Protein AF-A0A7X8GIZ2-F1 (afdb_monomer)

Solvent-accessible surface area (backbone atoms only — not comparable to full-atom values): 15586 Å² total; per-residue (Å²): 117,72,28,40,55,44,22,53,49,53,47,48,48,37,51,54,51,46,51,74,35,51,44,92,64,70,62,44,87,90,62,35,70,63,59,91,45,75,64,26,44,51,43,46,49,50,44,45,53,68,38,68,73,30,48,62,61,56,49,52,50,54,50,52,53,53,48,53,57,42,60,74,75,42,62,62,54,39,56,40,33,35,13,51,46,31,26,54,51,18,45,54,41,27,74,75,68,40,89,76,49,63,46,22,55,51,9,49,52,43,38,51,54,62,68,50,68,85,56,52,71,66,57,53,50,50,53,47,46,67,56,47,49,56,53,51,48,52,52,51,49,51,46,55,57,48,31,63,68,42,32,41,74,70,69,79,44,64,103,80,72,59,73,64,68,37,54,49,43,51,47,38,52,69,41,39,68,57,45,43,51,48,52,53,50,48,54,47,51,52,69,68,32,67,67,49,65,71,33,71,65,44,51,45,28,28,37,27,22,71,27,47,63,43,37,52,50,48,41,47,65,56,44,47,59,40,22,33,80,91,53,66,27,49,15,49,74,48,50,57,48,56,39,48,50,50,21,53,49,45,44,50,53,38,41,51,50,30,48,50,30,45,72,68,76,56,60,41,71,52,56,51,51,44,49,51,51,6,50,51,52,34,53,54,50,52,52,53,54,51,55,54,54,63,73,76,107

Structure (mmCIF, N/CA/C/O backbone):
data_AF-A0A7X8GIZ2-F1
#
_entry.id   AF-A0A7X8GIZ2-F1
#
loop_
_atom_site.group_PDB
_atom_site.id
_atom_site.type_symbol
_atom_site.label_atom_id
_atom_site.label_alt_id
_atom_site.label_comp_id
_atom_site.label_asym_id
_atom_site.label_entity_id
_atom_site.label_seq_id
_atom_site.pdbx_PDB_ins_code
_atom_site.Cartn_x
_atom_site.Cartn_y
_atom_site.Cartn_z
_atom_site.occupancy
_atom_site.B_iso_or_equiv
_atom_site.auth_seq_id
_atom_site.auth_comp_id
_atom_site.auth_asym_id
_atom_site.auth_atom_id
_atom_site.pdbx_PDB_model_num
ATOM 1 N N . MET A 1 1 ? -11.426 12.535 0.922 1.00 50.38 1 MET A N 1
ATOM 2 C CA . MET A 1 1 ? -9.986 12.614 1.251 1.00 50.38 1 MET A CA 1
ATOM 3 C C . MET A 1 1 ? -9.308 11.246 1.246 1.00 50.38 1 MET A C 1
ATOM 5 O O . MET A 1 1 ? -8.487 11.054 0.363 1.00 50.38 1 MET A O 1
ATOM 9 N N . PRO A 1 2 ? -9.654 10.263 2.104 1.00 68.06 2 PRO A N 1
ATOM 10 C CA . PRO A 1 2 ? -8.891 9.011 2.160 1.00 68.06 2 PRO A CA 1
ATOM 11 C C . PRO A 1 2 ? -9.066 8.116 0.923 1.00 68.06 2 PRO A C 1
ATOM 13 O O . PRO A 1 2 ? -8.168 7.348 0.605 1.00 68.06 2 PRO A O 1
ATOM 16 N N . ASP A 1 3 ? -10.189 8.213 0.208 1.00 80.62 3 ASP A N 1
ATOM 17 C CA . ASP A 1 3 ? -10.458 7.299 -0.907 1.00 80.62 3 ASP A CA 1
ATOM 18 C C . ASP A 1 3 ? -9.597 7.614 -2.144 1.00 80.62 3 ASP A C 1
ATOM 20 O O . ASP A 1 3 ? -9.044 6.704 -2.738 1.00 80.62 3 ASP A O 1
ATOM 24 N N . ILE A 1 4 ? -9.361 8.884 -2.494 1.00 80.25 4 ILE A N 1
ATOM 25 C CA . ILE A 1 4 ? -8.466 9.224 -3.624 1.00 80.25 4 ILE A CA 1
ATOM 26 C C . ILE A 1 4 ? -7.034 8.758 -3.345 1.00 80.25 4 ILE A C 1
ATOM 28 O O . ILE A 1 4 ? -6.395 8.189 -4.227 1.00 80.25 4 ILE A O 1
ATOM 32 N N . ALA A 1 5 ? -6.557 8.955 -2.111 1.00 76.19 5 ALA A N 1
ATOM 33 C CA . ALA A 1 5 ? -5.246 8.476 -1.691 1.00 76.19 5 ALA A CA 1
ATOM 34 C C . ALA A 1 5 ? -5.151 6.950 -1.820 1.00 76.19 5 ALA A C 1
ATOM 36 O O . ALA A 1 5 ? -4.209 6.462 -2.427 1.00 76.19 5 ALA A O 1
ATOM 37 N N . ARG A 1 6 ? -6.160 6.198 -1.352 1.00 79.12 6 ARG A N 1
ATOM 38 C CA . ARG A 1 6 ? -6.218 4.736 -1.545 1.00 79.12 6 ARG A CA 1
ATOM 39 C C . ARG A 1 6 ? -6.271 4.326 -3.019 1.00 79.12 6 ARG A C 1
ATOM 41 O O . ARG A 1 6 ? -5.684 3.311 -3.367 1.00 79.12 6 ARG A O 1
ATOM 48 N N . GLY A 1 7 ? -6.955 5.096 -3.868 1.00 85.81 7 GLY A N 1
ATOM 49 C CA . GLY A 1 7 ? -6.988 4.866 -5.313 1.00 85.81 7 GLY A CA 1
ATOM 50 C C . GLY A 1 7 ? -5.594 4.940 -5.935 1.00 85.81 7 GLY A C 1
ATOM 51 O O . GLY A 1 7 ? -5.164 3.995 -6.585 1.00 85.81 7 GLY A O 1
ATOM 52 N N . TRP A 1 8 ? -4.847 6.010 -5.647 1.00 83.19 8 TRP A N 1
ATOM 53 C CA . TRP A 1 8 ? -3.442 6.137 -6.058 1.00 83.19 8 TRP A CA 1
ATOM 54 C C . TRP A 1 8 ? -2.565 5.022 -5.512 1.00 83.19 8 TRP A C 1
ATOM 56 O O . TRP A 1 8 ? -1.751 4.450 -6.231 1.00 83.19 8 TRP A O 1
ATOM 66 N N . ALA A 1 9 ? -2.766 4.700 -4.242 1.00 80.25 9 ALA A N 1
ATOM 67 C CA . ALA A 1 9 ? -2.006 3.675 -3.569 1.00 80.25 9 ALA A CA 1
ATOM 68 C C . ALA A 1 9 ? -2.169 2.317 -4.296 1.00 80.25 9 ALA A C 1
ATOM 70 O O . ALA A 1 9 ? -1.181 1.630 -4.537 1.00 80.25 9 ALA A O 1
ATOM 71 N N . LEU A 1 10 ? -3.380 1.959 -4.739 1.00 85.12 10 LEU A N 1
ATOM 72 C CA . LEU A 1 10 ? -3.629 0.730 -5.511 1.00 85.12 10 LEU A CA 1
ATOM 73 C C . LEU A 1 10 ? -2.957 0.697 -6.887 1.00 85.12 10 LEU A C 1
ATOM 75 O O . LEU A 1 10 ? -2.636 -0.385 -7.371 1.00 85.12 10 LEU A O 1
ATOM 79 N N . CYS A 1 11 ? -2.739 1.853 -7.515 1.00 86.81 11 CYS A N 1
ATOM 80 C CA . CYS A 1 11 ? -1.929 1.934 -8.731 1.00 86.81 11 CYS A CA 1
ATOM 81 C C . CYS A 1 11 ? -0.479 1.548 -8.424 1.00 86.81 11 CYS A C 1
ATOM 83 O O . CYS A 1 11 ? 0.098 0.691 -9.086 1.00 86.81 11 CYS A O 1
ATOM 85 N N . PHE A 1 12 ? 0.084 2.121 -7.357 1.00 83.56 12 PHE A N 1
ATOM 86 C CA . PHE A 1 12 ? 1.445 1.803 -6.942 1.00 83.56 12 PHE A CA 1
ATOM 87 C C . PHE A 1 12 ? 1.613 0.351 -6.499 1.00 83.56 12 PHE A C 1
ATOM 89 O O . PHE A 1 12 ? 2.642 -0.241 -6.798 1.00 83.56 12 PHE A O 1
ATOM 96 N N . ILE A 1 13 ? 0.606 -0.243 -5.850 1.00 80.94 13 ILE A N 1
ATOM 97 C CA . ILE A 1 13 ? 0.610 -1.680 -5.544 1.00 80.94 13 ILE A CA 1
ATOM 98 C C . ILE A 1 13 ? 0.641 -2.510 -6.825 1.00 80.94 13 ILE A C 1
ATOM 100 O O . ILE A 1 13 ? 1.426 -3.444 -6.899 1.00 80.94 13 ILE A O 1
ATOM 104 N N . ALA A 1 14 ? -0.168 -2.182 -7.837 1.00 85.25 14 ALA A N 1
ATOM 105 C CA . ALA A 1 14 ? -0.160 -2.931 -9.094 1.00 85.25 14 ALA A CA 1
ATOM 106 C C . ALA A 1 14 ? 1.221 -2.888 -9.773 1.00 85.25 14 ALA A C 1
ATOM 108 O O . ALA A 1 14 ? 1.714 -3.916 -10.230 1.00 85.25 14 ALA A O 1
ATOM 109 N N . VAL A 1 15 ? 1.866 -1.716 -9.779 1.00 83.81 15 VAL A N 1
ATOM 110 C CA . VAL A 1 15 ? 3.220 -1.532 -10.329 1.00 83.81 15 VAL A CA 1
ATOM 111 C C . VAL A 1 15 ? 4.293 -2.220 -9.478 1.00 83.81 15 VAL A C 1
ATOM 113 O O . VAL A 1 15 ? 5.258 -2.745 -10.019 1.00 83.81 15 VAL A O 1
ATOM 116 N N . ALA A 1 16 ? 4.150 -2.247 -8.154 1.00 77.62 16 ALA A N 1
ATOM 117 C CA . ALA A 1 16 ? 5.082 -2.969 -7.290 1.00 77.62 16 ALA A CA 1
ATOM 118 C C . ALA A 1 16 ? 4.937 -4.491 -7.454 1.00 77.62 16 ALA A C 1
ATOM 120 O O . ALA A 1 16 ? 5.932 -5.204 -7.548 1.00 77.62 16 ALA A O 1
ATOM 121 N N . ASN A 1 17 ? 3.700 -4.985 -7.530 1.00 80.00 17 ASN A N 1
ATOM 122 C CA . ASN A 1 17 ? 3.411 -6.414 -7.557 1.00 80.00 17 ASN A CA 1
ATOM 123 C C . ASN A 1 17 ? 3.729 -7.061 -8.903 1.00 80.00 17 ASN A C 1
ATOM 125 O O . ASN A 1 17 ? 4.168 -8.205 -8.901 1.00 80.00 17 ASN A O 1
ATOM 129 N N . ILE A 1 18 ? 3.548 -6.367 -10.037 1.00 79.06 18 ILE A N 1
ATOM 130 C CA . ILE A 1 18 ? 3.880 -6.943 -11.355 1.00 79.06 18 ILE A CA 1
ATOM 131 C C . ILE A 1 18 ? 5.341 -7.411 -11.407 1.00 79.06 18 ILE A C 1
ATOM 133 O O . ILE A 1 18 ? 5.642 -8.450 -11.984 1.00 79.06 18 ILE A O 1
ATOM 137 N N . MET A 1 19 ? 6.234 -6.685 -10.728 1.00 73.19 19 MET A N 1
ATOM 138 C CA . MET A 1 19 ? 7.665 -6.971 -10.727 1.00 73.19 19 MET A CA 1
ATOM 139 C C . MET A 1 19 ? 7.995 -8.290 -10.016 1.00 73.19 19 MET A C 1
ATOM 141 O O . MET A 1 19 ? 8.994 -8.920 -10.338 1.00 73.19 19 MET A O 1
ATOM 145 N N . LEU A 1 20 ? 7.135 -8.735 -9.093 1.00 72.31 20 LEU A N 1
ATOM 146 C CA . LEU A 1 20 ? 7.275 -10.011 -8.385 1.00 72.31 20 LEU A CA 1
ATOM 147 C C . LEU A 1 20 ? 6.865 -11.216 -9.246 1.00 72.31 20 LEU A C 1
ATOM 149 O O . LEU A 1 20 ? 7.185 -12.348 -8.894 1.00 72.31 20 LEU A O 1
ATOM 153 N N . TYR A 1 21 ? 6.154 -10.988 -10.354 1.00 72.31 21 TYR A N 1
ATOM 154 C CA . TYR A 1 21 ? 5.723 -12.041 -11.277 1.00 72.31 21 TYR A CA 1
ATOM 155 C C . TYR A 1 21 ? 6.651 -12.224 -12.483 1.00 72.31 21 TYR A C 1
ATOM 157 O O . TYR A 1 21 ? 6.400 -13.109 -13.296 1.00 72.31 21 TYR A O 1
ATOM 165 N N . LEU A 1 22 ? 7.692 -11.402 -12.622 1.00 73.25 22 LEU A N 1
ATOM 166 C CA . LEU A 1 22 ? 8.687 -11.536 -13.687 1.00 73.25 22 LEU A CA 1
ATOM 167 C C . LEU A 1 22 ? 9.622 -12.706 -13.375 1.00 73.25 22 LEU A C 1
ATOM 169 O O . LEU A 1 22 ? 10.140 -12.786 -12.258 1.00 73.25 22 LEU A O 1
ATOM 173 N N . HIS A 1 23 ? 9.837 -13.609 -14.338 1.00 68.00 23 HIS A N 1
ATOM 174 C CA . HIS A 1 23 ? 10.713 -14.782 -14.191 1.00 68.00 23 HIS A CA 1
ATOM 175 C C . HIS A 1 23 ? 11.462 -15.163 -15.466 1.00 68.00 23 HIS A C 1
ATOM 177 O O . HIS A 1 23 ? 11.353 -14.479 -16.469 1.00 68.00 23 HIS A O 1
ATOM 183 N N . GLY A 1 24 ? 12.353 -16.157 -15.400 1.00 55.91 24 GLY A N 1
ATOM 184 C CA . GLY A 1 24 ? 13.058 -16.676 -16.582 1.00 55.91 24 GLY A CA 1
ATOM 185 C C . GLY A 1 24 ? 14.244 -15.858 -17.125 1.00 55.91 24 GLY A C 1
ATOM 186 O O . GLY A 1 24 ? 14.806 -16.255 -18.141 1.00 55.91 24 GLY A O 1
ATOM 187 N N . ARG A 1 25 ? 14.674 -14.768 -16.470 1.00 62.75 25 ARG A N 1
ATOM 188 C CA . ARG A 1 25 ? 15.880 -13.988 -16.840 1.00 62.75 25 ARG A CA 1
ATOM 189 C C . ARG A 1 25 ? 16.849 -13.831 -15.668 1.00 62.75 25 ARG A C 1
ATOM 191 O O . ARG 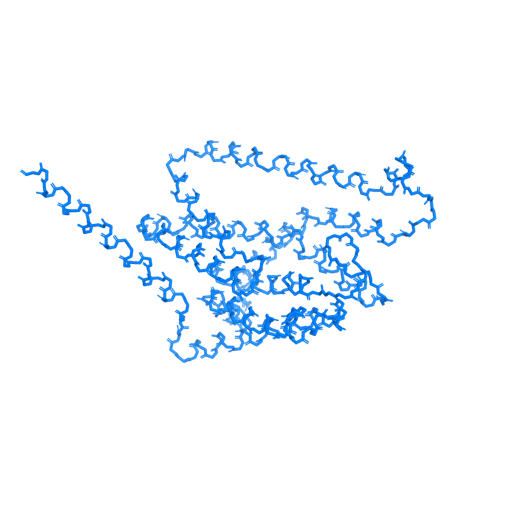A 1 25 ? 16.469 -14.053 -14.519 1.00 62.75 25 ARG A O 1
ATOM 198 N N . GLU A 1 26 ? 18.094 -13.439 -15.952 1.00 52.72 26 GLU A N 1
ATOM 199 C CA . GLU A 1 26 ? 19.072 -13.129 -14.904 1.00 52.72 26 GLU A CA 1
ATOM 200 C C . GLU A 1 26 ? 18.553 -12.003 -14.000 1.00 52.72 26 GLU A C 1
ATOM 202 O O . GLU A 1 26 ? 18.263 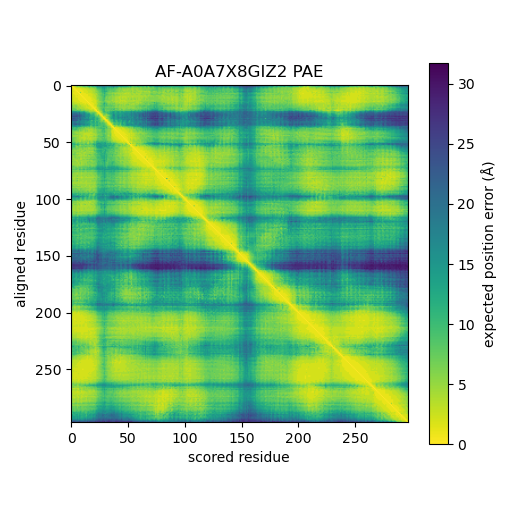-10.882 -14.433 1.00 52.72 26 GLU A O 1
ATOM 207 N N . TYR A 1 27 ? 18.414 -12.326 -12.716 1.00 53.44 27 TYR A N 1
ATOM 208 C CA . TYR A 1 27 ? 17.953 -11.389 -11.706 1.00 53.44 27 TYR A CA 1
ATOM 209 C C . TYR A 1 27 ? 19.133 -10.655 -11.075 1.00 53.44 27 TYR A C 1
ATOM 211 O O . TYR A 1 27 ? 20.048 -11.268 -10.528 1.00 53.44 27 TYR A O 1
ATOM 219 N N . GLY A 1 28 ? 19.058 -9.327 -11.067 1.00 49.94 28 GLY A N 1
ATOM 220 C CA . GLY A 1 28 ? 19.878 -8.482 -10.211 1.00 49.94 28 GLY A CA 1
ATOM 221 C C . GLY A 1 28 ? 19.336 -8.398 -8.777 1.00 49.94 28 GLY A C 1
ATOM 222 O O . GLY A 1 28 ? 18.378 -9.067 -8.377 1.00 49.94 28 GLY A O 1
ATOM 223 N N . MET A 1 29 ? 19.934 -7.517 -7.974 1.00 42.38 29 MET A N 1
ATOM 224 C CA . MET A 1 29 ? 19.525 -7.271 -6.586 1.00 42.38 29 MET A CA 1
ATOM 225 C C . MET A 1 29 ? 18.019 -6.914 -6.484 1.00 42.38 29 MET A C 1
ATOM 227 O O . MET A 1 29 ? 17.538 -6.031 -7.195 1.00 42.38 29 MET A O 1
ATOM 231 N N . ARG A 1 30 ? 17.280 -7.558 -5.560 1.00 48.38 30 ARG A N 1
ATOM 232 C CA . ARG A 1 30 ? 15.817 -7.404 -5.329 1.00 48.38 30 ARG A CA 1
ATOM 233 C C . ARG A 1 30 ? 14.895 -7.913 -6.462 1.00 48.38 30 ARG A C 1
ATOM 235 O O . ARG A 1 30 ? 13.861 -7.296 -6.699 1.00 48.38 30 ARG A O 1
ATOM 242 N N . GLN A 1 31 ? 15.241 -9.016 -7.137 1.00 49.84 31 GLN A N 1
ATOM 243 C CA . GLN A 1 31 ? 14.423 -9.644 -8.201 1.00 49.84 31 GLN A CA 1
ATOM 244 C C . GLN A 1 31 ? 14.132 -8.739 -9.414 1.00 49.84 31 GLN A C 1
ATOM 246 O O . GLN A 1 31 ? 13.129 -8.912 -10.099 1.00 49.84 31 GLN A O 1
ATOM 251 N N . LYS A 1 32 ? 15.003 -7.772 -9.715 1.00 55.09 32 LYS A N 1
ATOM 252 C CA . LYS A 1 32 ? 14.843 -6.926 -10.908 1.00 55.09 32 LYS A CA 1
ATOM 253 C C . LYS A 1 32 ? 15.632 -7.497 -12.068 1.00 55.09 32 LYS A C 1
ATOM 255 O O . LYS A 1 32 ? 16.795 -7.850 -11.890 1.00 55.09 32 LYS A O 1
ATOM 260 N N . ILE A 1 33 ? 14.993 -7.562 -13.230 1.00 56.50 33 ILE A N 1
ATOM 261 C CA . ILE A 1 33 ? 15.628 -7.974 -14.481 1.00 56.50 33 ILE A CA 1
ATOM 262 C C . ILE A 1 33 ? 16.798 -7.023 -14.760 1.00 56.50 33 ILE A C 1
ATOM 264 O O . ILE A 1 33 ? 16.642 -5.803 -14.642 1.00 56.50 33 ILE A O 1
ATOM 268 N N . VAL A 1 34 ? 17.969 -7.574 -15.091 1.00 57.69 34 VAL A N 1
ATOM 269 C CA . VAL A 1 34 ? 19.090 -6.777 -15.607 1.00 57.69 34 VAL A CA 1
ATOM 270 C C . VAL A 1 34 ? 18.631 -6.146 -16.926 1.00 57.69 34 VAL A C 1
ATOM 272 O O . VAL A 1 34 ? 18.270 -6.882 -17.838 1.00 57.69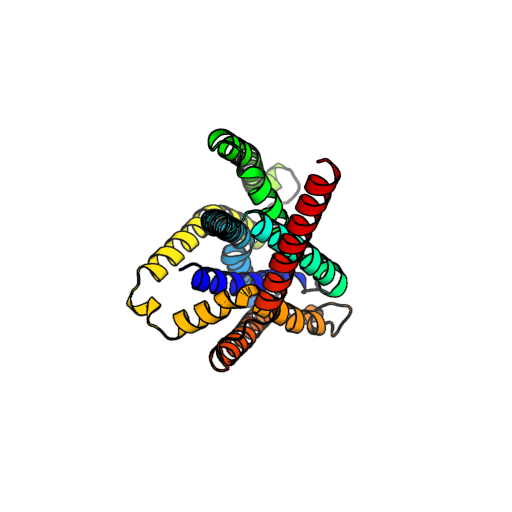 34 VAL A O 1
ATOM 275 N N . PRO A 1 35 ? 18.553 -4.809 -17.039 1.00 60.22 35 PRO A N 1
ATOM 276 C CA . PRO A 1 35 ? 17.924 -4.203 -18.204 1.00 60.22 35 PRO A CA 1
ATOM 277 C C . PRO A 1 35 ? 18.769 -4.396 -19.471 1.00 60.22 35 PRO A C 1
ATOM 279 O O . PRO A 1 35 ? 19.897 -3.900 -19.532 1.00 60.22 35 PRO A O 1
ATOM 282 N N . ASP A 1 36 ? 18.194 -5.034 -20.490 1.00 60.91 36 ASP A N 1
ATOM 283 C CA . ASP A 1 36 ? 18.843 -5.253 -21.791 1.00 60.91 36 ASP A CA 1
ATOM 284 C C . ASP A 1 36 ? 18.808 -3.988 -22.676 1.00 60.91 36 ASP A C 1
ATOM 286 O O . ASP A 1 36 ? 19.681 -3.781 -23.520 1.00 60.91 36 ASP A O 1
ATOM 290 N N . THR A 1 37 ? 17.817 -3.104 -22.474 1.00 71.75 37 THR A N 1
ATOM 291 C CA . THR A 1 37 ? 17.598 -1.888 -23.281 1.00 71.75 37 THR A CA 1
ATOM 292 C C . THR A 1 37 ? 17.612 -0.594 -22.457 1.00 71.75 37 THR A C 1
ATOM 294 O O . THR A 1 37 ? 17.290 -0.578 -21.268 1.00 71.75 37 THR A O 1
ATOM 297 N N . THR A 1 38 ? 17.921 0.546 -23.092 1.00 70.44 38 THR A N 1
ATOM 298 C CA . THR A 1 38 ? 17.871 1.880 -22.452 1.00 70.44 38 THR A CA 1
ATOM 299 C C . THR A 1 38 ? 16.468 2.232 -21.940 1.00 70.44 38 THR A C 1
ATOM 301 O O . THR A 1 38 ? 16.330 2.895 -20.911 1.00 70.44 38 THR A O 1
ATOM 304 N N . ALA A 1 39 ? 15.415 1.770 -22.624 1.00 69.75 39 ALA A N 1
ATOM 305 C CA . ALA A 1 39 ? 14.034 1.947 -22.177 1.00 69.75 39 ALA A CA 1
ATOM 306 C C . ALA A 1 39 ? 13.776 1.192 -20.864 1.00 69.75 39 ALA A C 1
ATOM 308 O O . ALA A 1 39 ? 13.269 1.781 -19.906 1.00 69.75 39 ALA A O 1
ATOM 309 N N . ASP A 1 40 ? 14.229 -0.060 -20.772 1.00 68.81 40 ASP A N 1
ATOM 310 C CA . ASP A 1 40 ? 14.109 -0.861 -19.554 1.00 68.81 40 ASP A CA 1
ATOM 311 C C . ASP A 1 40 ? 14.932 -0.287 -18.403 1.00 68.81 40 ASP A C 1
ATOM 313 O O . ASP A 1 40 ? 14.488 -0.332 -17.255 1.00 68.81 40 ASP A O 1
ATOM 317 N N . GLN A 1 41 ? 16.093 0.315 -18.683 1.00 66.62 41 GLN A N 1
ATOM 318 C CA . GLN A 1 41 ? 16.883 1.021 -17.669 1.00 66.62 41 GLN A CA 1
ATOM 319 C C . GLN A 1 41 ? 16.109 2.206 -17.089 1.00 66.62 41 GLN A C 1
ATOM 321 O O . GLN A 1 41 ? 16.050 2.357 -15.868 1.00 66.62 41 GLN A O 1
ATOM 326 N N . ILE A 1 42 ? 15.478 3.021 -17.943 1.00 69.12 42 ILE A N 1
ATOM 327 C CA . ILE A 1 42 ? 14.673 4.169 -17.509 1.00 69.12 42 ILE A CA 1
ATOM 328 C C . ILE A 1 42 ? 13.453 3.697 -16.714 1.00 69.12 42 ILE A C 1
ATOM 330 O O . ILE A 1 42 ? 13.186 4.230 -15.638 1.00 69.12 42 ILE A O 1
ATOM 334 N N . VAL A 1 43 ? 12.726 2.685 -17.190 1.00 73.50 43 VAL A N 1
ATOM 335 C CA . VAL A 1 43 ? 11.545 2.149 -16.493 1.00 73.50 43 VAL A CA 1
ATOM 336 C C . VAL A 1 43 ? 11.921 1.529 -15.151 1.00 73.50 43 VAL A C 1
ATOM 338 O O . VAL A 1 43 ? 11.266 1.794 -14.139 1.00 73.50 43 VAL A O 1
ATOM 341 N N . THR A 1 44 ? 13.003 0.758 -15.113 1.00 72.06 44 THR A N 1
ATOM 342 C CA . THR A 1 44 ? 13.529 0.161 -13.883 1.00 72.06 44 THR A CA 1
ATOM 343 C C . THR A 1 44 ? 13.952 1.259 -12.911 1.00 72.06 44 THR A C 1
ATOM 345 O O . THR A 1 44 ? 13.541 1.250 -11.753 1.00 72.06 44 THR A O 1
ATOM 348 N N . PHE A 1 45 ? 14.673 2.278 -13.377 1.00 70.06 45 PHE A N 1
ATOM 349 C CA . PHE A 1 45 ? 15.043 3.442 -12.572 1.00 70.06 45 PHE A CA 1
ATOM 350 C C . PHE A 1 45 ? 13.832 4.175 -12.005 1.00 70.06 45 PHE A C 1
ATOM 352 O O . PHE A 1 45 ? 13.764 4.405 -10.798 1.00 70.06 45 PHE A O 1
ATOM 359 N N . LEU A 1 46 ? 12.849 4.496 -12.846 1.00 73.25 46 LEU A N 1
ATOM 360 C CA . LEU A 1 46 ? 11.634 5.176 -12.418 1.00 73.25 46 LEU A CA 1
ATOM 361 C C . LEU A 1 46 ? 10.862 4.335 -11.407 1.00 73.25 46 LEU A C 1
ATOM 363 O O . LEU A 1 46 ? 10.437 4.867 -10.390 1.00 73.25 46 LEU A O 1
ATOM 367 N N . THR A 1 47 ? 10.727 3.029 -11.622 1.00 73.94 47 THR A N 1
ATOM 368 C CA . THR A 1 47 ? 10.002 2.136 -10.707 1.00 73.94 47 THR A CA 1
ATOM 369 C C . THR A 1 47 ? 10.709 2.033 -9.358 1.00 73.94 47 THR A C 1
ATOM 371 O O . THR A 1 47 ? 10.079 2.086 -8.303 1.00 73.94 47 THR A O 1
ATOM 374 N N . VAL A 1 48 ? 12.035 1.955 -9.353 1.00 70.56 48 VAL A N 1
ATOM 375 C CA . VAL A 1 48 ? 12.800 1.829 -8.110 1.00 70.56 48 VAL A CA 1
ATOM 376 C C . VAL A 1 48 ? 12.916 3.124 -7.343 1.00 70.56 48 VAL A C 1
ATOM 378 O O . VAL A 1 48 ? 12.826 3.109 -6.114 1.00 70.56 48 VAL A O 1
ATOM 381 N N . ALA A 1 49 ? 13.097 4.233 -8.052 1.00 68.00 49 ALA A N 1
ATOM 382 C CA . ALA A 1 49 ? 13.022 5.539 -7.445 1.00 68.00 49 ALA A CA 1
ATOM 383 C C . ALA A 1 49 ? 11.601 5.727 -6.905 1.00 68.00 49 ALA A C 1
ATOM 385 O O . ALA A 1 49 ? 11.400 5.782 -5.702 1.00 68.00 49 ALA A O 1
ATOM 386 N N . LEU A 1 50 ? 10.592 5.763 -7.768 1.00 69.88 50 LEU A N 1
ATOM 387 C CA . LEU A 1 50 ? 9.246 6.218 -7.433 1.00 69.88 50 LEU A CA 1
ATOM 388 C C . LEU A 1 50 ? 8.444 5.244 -6.557 1.00 69.88 50 LEU A C 1
ATOM 390 O O . LEU A 1 50 ? 7.720 5.693 -5.672 1.00 69.88 50 LEU A O 1
ATOM 394 N N . VAL A 1 51 ? 8.575 3.934 -6.753 1.00 72.19 51 VAL A N 1
ATOM 395 C CA . VAL A 1 51 ? 7.625 2.952 -6.204 1.00 72.19 51 VAL A CA 1
ATOM 396 C C . VAL A 1 51 ? 8.249 2.136 -5.064 1.00 72.19 51 VAL A C 1
ATOM 398 O O . VAL A 1 51 ? 7.725 2.123 -3.950 1.00 72.19 51 VAL A O 1
ATOM 401 N N . ASP A 1 52 ? 9.400 1.509 -5.293 1.00 67.44 52 ASP A N 1
ATOM 402 C CA . ASP A 1 52 ? 9.846 0.352 -4.495 1.00 67.44 52 ASP A CA 1
ATOM 403 C C . ASP A 1 52 ? 10.094 0.641 -2.992 1.00 67.44 52 ASP A C 1
ATOM 405 O O . ASP A 1 52 ? 9.674 -0.128 -2.129 1.00 67.44 52 ASP A O 1
ATOM 409 N N . ALA A 1 53 ? 10.710 1.777 -2.636 1.00 61.34 53 ALA A N 1
ATOM 410 C CA . ALA A 1 53 ? 11.008 2.102 -1.227 1.00 61.34 53 ALA A CA 1
ATOM 411 C C . ALA A 1 53 ? 9.944 2.962 -0.519 1.00 61.34 53 ALA A C 1
ATOM 413 O O . ALA A 1 53 ? 9.953 3.093 0.704 1.00 61.34 53 ALA A O 1
ATOM 414 N N . ARG A 1 54 ? 9.036 3.592 -1.268 1.00 71.50 54 ARG A N 1
ATOM 415 C CA . ARG A 1 54 ? 8.208 4.706 -0.755 1.00 71.50 54 ARG A CA 1
ATOM 416 C C . ARG A 1 54 ? 6.758 4.317 -0.543 1.00 71.50 54 ARG A C 1
ATOM 418 O O . ARG A 1 54 ? 6.062 4.908 0.283 1.00 71.50 54 ARG A O 1
ATOM 425 N N . VAL A 1 55 ? 6.309 3.311 -1.282 1.00 69.38 55 VAL A N 1
ATOM 426 C CA . VAL A 1 55 ? 4.926 2.848 -1.264 1.00 69.38 55 VAL A CA 1
ATOM 427 C C . VAL A 1 55 ? 4.596 2.244 0.097 1.00 69.38 55 VAL A C 1
ATOM 429 O O . VAL A 1 55 ? 3.612 2.654 0.711 1.00 69.38 55 VAL A O 1
ATOM 432 N N . TYR A 1 56 ? 5.453 1.380 0.648 1.00 68.75 56 TYR A N 1
ATOM 433 C CA . TYR A 1 56 ? 5.177 0.712 1.925 1.00 68.75 56 TYR A CA 1
ATOM 434 C C . TYR A 1 56 ? 5.007 1.674 3.121 1.00 68.75 56 TYR A C 1
ATOM 436 O O . TYR A 1 56 ? 3.996 1.543 3.819 1.00 68.75 56 TYR A O 1
ATOM 444 N N . PRO A 1 57 ? 5.877 2.685 3.351 1.00 70.50 57 PRO A N 1
ATOM 445 C CA . PRO A 1 57 ? 5.669 3.659 4.428 1.00 70.50 57 PRO A CA 1
ATOM 446 C C . PRO A 1 57 ? 4.394 4.500 4.269 1.00 70.50 57 PRO A C 1
ATOM 448 O O . PRO A 1 57 ? 3.646 4.676 5.232 1.00 70.50 57 PRO A O 1
ATOM 451 N N . LEU A 1 58 ? 4.098 4.987 3.057 1.00 71.56 58 LEU A N 1
ATOM 452 C CA . LEU A 1 58 ? 2.876 5.759 2.789 1.00 71.56 58 LEU A CA 1
ATOM 453 C C . LEU A 1 58 ? 1.623 4.927 3.059 1.00 71.56 58 LEU A C 1
ATOM 455 O O . LEU A 1 58 ? 0.657 5.406 3.658 1.00 71.56 58 LEU A O 1
ATOM 459 N N . PHE A 1 59 ? 1.648 3.660 2.658 1.00 72.06 59 PHE A N 1
ATOM 460 C CA . PHE A 1 59 ? 0.572 2.727 2.943 1.00 72.06 59 PHE A CA 1
ATOM 461 C C . PHE A 1 59 ? 0.412 2.455 4.432 1.00 72.06 59 PHE A C 1
ATOM 463 O O . PHE A 1 59 ? -0.713 2.507 4.931 1.00 72.06 59 PHE A O 1
ATOM 470 N N . ALA A 1 60 ? 1.508 2.216 5.153 1.00 72.06 60 ALA A N 1
ATOM 471 C CA . ALA A 1 60 ? 1.474 2.018 6.597 1.00 72.06 60 ALA A CA 1
ATOM 472 C C . ALA A 1 60 ? 0.839 3.224 7.312 1.00 72.06 60 ALA A C 1
ATOM 474 O O . ALA A 1 60 ? -0.026 3.040 8.171 1.00 72.06 60 ALA A O 1
ATOM 475 N N . LEU A 1 61 ? 1.172 4.453 6.894 1.00 75.25 61 LEU A N 1
ATOM 476 C CA . LEU A 1 61 ? 0.559 5.682 7.413 1.00 75.25 61 LEU A CA 1
ATOM 477 C C . LEU A 1 61 ? -0.944 5.763 7.113 1.00 75.25 61 LEU A C 1
ATOM 479 O O . LEU A 1 61 ? -1.742 6.045 8.010 1.00 75.25 61 LEU A O 1
ATOM 483 N N . LEU A 1 62 ? -1.355 5.489 5.871 1.00 75.38 62 LEU A N 1
ATOM 484 C CA . LEU A 1 62 ? -2.769 5.503 5.479 1.00 75.38 62 LEU A CA 1
ATOM 485 C C . LEU A 1 62 ? -3.587 4.451 6.237 1.00 75.38 62 LEU A C 1
ATOM 487 O O . LEU A 1 62 ? -4.731 4.720 6.624 1.00 75.38 62 LEU A O 1
ATOM 491 N N . VAL A 1 63 ? -3.014 3.266 6.464 1.00 75.06 63 VAL A N 1
ATOM 492 C CA . VAL A 1 63 ? -3.635 2.199 7.256 1.00 75.06 63 VAL A CA 1
ATOM 493 C C . VAL A 1 63 ? -3.731 2.617 8.719 1.00 75.06 63 VAL A C 1
ATOM 495 O O . VAL A 1 63 ? -4.827 2.561 9.277 1.00 75.06 63 VAL A O 1
ATOM 498 N N . GLY A 1 64 ? -2.645 3.114 9.314 1.00 77.06 64 GLY A N 1
ATOM 499 C CA . GLY A 1 64 ? -2.623 3.602 10.694 1.00 77.06 64 GLY A CA 1
ATOM 500 C C . GLY A 1 64 ? -3.682 4.676 10.949 1.00 77.06 64 GLY A C 1
ATOM 501 O O . GLY A 1 64 ? -4.539 4.516 11.822 1.00 77.06 64 GLY A O 1
ATOM 502 N N . TYR A 1 65 ? -3.716 5.713 10.109 1.00 80.44 65 TYR A N 1
ATOM 503 C CA . TYR A 1 65 ? -4.747 6.753 10.154 1.00 80.44 65 TYR A CA 1
ATOM 504 C C . TYR A 1 65 ? -6.161 6.178 9.956 1.00 80.44 65 TYR A C 1
ATOM 506 O O . TYR A 1 65 ? -7.109 6.546 10.655 1.00 80.44 65 TYR A O 1
ATOM 514 N N . GLY A 1 66 ? -6.321 5.242 9.016 1.00 78.50 66 GLY A N 1
ATOM 515 C CA . GLY A 1 66 ? -7.594 4.588 8.727 1.00 78.50 66 GLY A CA 1
ATOM 516 C C . GLY A 1 66 ? -8.142 3.761 9.893 1.00 78.50 66 GLY A C 1
ATOM 517 O O . GLY A 1 66 ? -9.360 3.747 10.100 1.00 78.50 66 GLY A O 1
ATOM 518 N N . VAL A 1 67 ? -7.275 3.085 10.651 1.00 80.62 67 VAL A N 1
ATOM 519 C CA . VAL A 1 67 ? -7.636 2.324 11.858 1.00 80.62 67 VAL A CA 1
ATOM 520 C C . VAL A 1 67 ? -7.948 3.271 13.012 1.00 80.62 67 VAL A C 1
ATOM 522 O O . VAL A 1 67 ? -9.000 3.119 13.633 1.00 80.62 67 VAL A O 1
ATOM 525 N N . ALA A 1 68 ? -7.123 4.298 13.238 1.00 80.44 68 ALA A N 1
ATOM 526 C CA . ALA A 1 68 ? -7.367 5.319 14.259 1.00 80.44 68 ALA A CA 1
ATOM 527 C C . ALA A 1 68 ? -8.736 5.996 14.068 1.00 80.44 68 ALA A C 1
ATOM 529 O O . ALA A 1 68 ? -9.558 6.043 14.986 1.00 80.44 68 ALA A O 1
ATOM 530 N N . ARG A 1 69 ? -9.055 6.412 12.835 1.00 82.12 69 ARG A N 1
ATOM 531 C CA . ARG A 1 69 ? -10.360 6.999 12.497 1.00 82.12 69 ARG A CA 1
ATOM 532 C C . ARG A 1 69 ? -11.525 6.020 12.684 1.00 82.12 69 ARG A C 1
ATOM 534 O O . ARG A 1 69 ? -12.620 6.426 13.076 1.00 82.12 69 ARG A O 1
ATOM 541 N N . GLN A 1 70 ? -11.326 4.735 12.392 1.00 82.50 70 GLN A N 1
ATOM 542 C CA . GLN A 1 70 ? -12.355 3.720 12.632 1.00 82.50 70 GLN A CA 1
ATOM 543 C C . GLN A 1 70 ? -12.588 3.488 14.124 1.00 82.50 70 GLN A C 1
ATOM 545 O O . GLN A 1 70 ? -13.738 3.392 14.530 1.00 82.50 70 GLN A O 1
ATOM 550 N N . LEU A 1 71 ? -11.535 3.456 14.939 1.00 84.56 71 LEU A N 1
ATOM 551 C CA . LEU A 1 71 ? -11.639 3.312 16.394 1.00 84.56 71 LEU A CA 1
ATOM 552 C C . LEU A 1 71 ? -12.282 4.526 17.079 1.00 84.56 71 LEU A C 1
ATOM 554 O O . LEU A 1 71 ? -12.848 4.374 18.162 1.00 84.56 71 LEU A O 1
ATOM 558 N N . ALA A 1 72 ? -12.217 5.702 16.448 1.00 83.56 72 ALA A N 1
ATOM 559 C CA . ALA A 1 72 ? -12.910 6.908 16.895 1.00 83.56 72 ALA A CA 1
ATOM 560 C C . ALA A 1 72 ? -14.422 6.892 16.601 1.00 83.56 72 ALA A C 1
ATOM 562 O O . ALA A 1 72 ? -15.179 7.580 17.272 1.00 83.56 72 ALA A O 1
ATOM 563 N N . THR A 1 73 ? -14.873 6.128 15.598 1.00 84.75 73 THR A N 1
ATOM 564 C CA . THR A 1 73 ? -16.260 6.193 15.086 1.00 84.75 73 THR A CA 1
ATOM 565 C C . THR A 1 73 ? -17.033 4.878 15.173 1.00 84.75 73 THR A C 1
ATOM 567 O O . THR A 1 73 ? -18.239 4.860 14.941 1.00 84.75 73 THR A O 1
ATOM 570 N N . ARG A 1 74 ? -16.367 3.755 15.457 1.00 84.06 74 ARG A N 1
ATOM 571 C CA . ARG A 1 74 ? -16.962 2.413 15.491 1.00 84.06 74 ARG A CA 1
ATOM 572 C C . ARG A 1 74 ? -16.548 1.653 16.739 1.00 84.06 74 ARG A C 1
ATOM 574 O O . ARG A 1 74 ? -15.484 1.895 17.307 1.00 84.06 74 ARG A O 1
ATOM 581 N N . ASP A 1 75 ? -17.363 0.661 17.097 1.00 85.94 75 ASP A N 1
ATOM 582 C CA . ASP A 1 75 ? -17.020 -0.278 18.158 1.00 85.94 75 ASP A CA 1
ATOM 583 C C . ASP A 1 75 ? -15.716 -1.027 17.838 1.00 85.94 75 ASP A C 1
ATOM 585 O O . ASP A 1 75 ? -15.484 -1.508 16.721 1.00 85.94 75 ASP A O 1
ATOM 589 N N . ARG A 1 76 ? -14.870 -1.152 18.862 1.00 84.50 76 ARG A N 1
ATOM 590 C CA . ARG A 1 76 ? -13.555 -1.805 18.793 1.00 84.50 76 ARG A CA 1
ATOM 591 C C . ARG A 1 76 ? -13.631 -3.236 18.272 1.00 84.50 76 ARG A C 1
ATOM 593 O O . ARG A 1 76 ? -12.741 -3.682 17.555 1.00 84.50 76 ARG A O 1
ATOM 600 N N . GLY A 1 77 ? -14.679 -3.961 18.641 1.00 86.31 77 GLY A N 1
ATOM 601 C CA . GLY A 1 77 ? -14.868 -5.346 18.271 1.00 86.31 77 GLY A CA 1
ATOM 602 C C . GLY A 1 77 ? -15.203 -5.493 16.792 1.00 86.31 77 GLY A C 1
ATOM 603 O O . GLY A 1 77 ? -14.677 -6.391 16.143 1.00 86.31 77 GLY A O 1
ATOM 604 N N . VAL A 1 78 ? -15.939 -4.539 16.213 1.00 87.06 78 VAL A N 1
ATOM 605 C CA . VAL A 1 78 ? -16.167 -4.483 14.759 1.00 87.06 78 VAL A CA 1
ATOM 606 C C . VAL A 1 78 ? -14.856 -4.235 14.007 1.00 87.06 78 VAL A C 1
ATOM 608 O O . VAL A 1 78 ? -14.598 -4.891 12.999 1.00 87.06 78 VAL A O 1
ATOM 611 N N . VAL A 1 79 ? -13.999 -3.327 14.491 1.00 87.88 79 VAL A N 1
ATOM 612 C CA . VAL A 1 79 ? -12.683 -3.071 13.870 1.00 87.88 79 VAL A CA 1
ATOM 613 C C . VAL A 1 79 ? -11.764 -4.291 14.008 1.00 87.88 79 VAL A C 1
ATOM 615 O O . VAL A 1 79 ? -11.109 -4.674 13.040 1.00 87.88 79 VAL A O 1
ATOM 618 N N . ARG A 1 80 ? -11.778 -4.962 15.167 1.00 89.94 80 ARG A N 1
ATOM 619 C CA . ARG A 1 80 ? -11.037 -6.210 15.402 1.00 89.94 80 ARG A CA 1
ATOM 620 C C . ARG A 1 80 ? -11.484 -7.319 14.452 1.00 89.94 80 ARG A C 1
ATOM 622 O O . ARG A 1 80 ? -10.652 -7.908 13.776 1.00 89.94 80 ARG A O 1
ATOM 629 N N . TRP A 1 81 ? -12.783 -7.597 14.366 1.00 87.31 81 TRP A N 1
ATOM 630 C CA . TRP A 1 81 ? -13.301 -8.643 13.483 1.00 87.31 81 TRP A CA 1
ATOM 631 C C . TRP A 1 81 ? -13.086 -8.332 12.005 1.00 87.31 81 TRP A C 1
ATOM 633 O O . TRP A 1 81 ? -12.860 -9.245 11.217 1.00 87.31 81 TRP A O 1
ATOM 643 N N . ARG A 1 82 ? -13.074 -7.049 11.630 1.00 89.44 82 ARG A N 1
ATOM 644 C CA . ARG A 1 82 ? -12.635 -6.632 10.297 1.00 89.44 82 ARG A CA 1
ATOM 645 C C . ARG A 1 82 ? -11.162 -6.974 10.058 1.00 89.44 82 ARG A C 1
ATOM 647 O O . ARG A 1 82 ? -10.850 -7.500 8.997 1.00 89.44 82 ARG A O 1
ATOM 654 N N . GLY A 1 83 ? -10.281 -6.699 11.022 1.00 87.50 83 GLY A N 1
ATOM 655 C CA . GLY A 1 83 ? -8.869 -7.090 10.964 1.00 87.50 83 GLY A CA 1
ATOM 656 C C . GLY A 1 83 ? -8.695 -8.602 10.811 1.00 87.50 83 GLY A C 1
ATOM 657 O O . GLY A 1 83 ? -8.008 -9.039 9.898 1.00 87.50 83 GLY A O 1
ATOM 658 N N . ILE A 1 84 ? -9.404 -9.401 11.617 1.00 89.50 84 ILE A N 1
ATOM 659 C CA . ILE A 1 84 ? -9.412 -10.873 11.506 1.00 89.50 84 ILE A CA 1
ATOM 660 C C . ILE A 1 84 ? -9.883 -11.312 10.117 1.00 89.50 84 ILE A C 1
ATOM 662 O O . ILE A 1 84 ? -9.246 -12.153 9.494 1.00 89.50 84 ILE A O 1
ATOM 666 N N . GLY A 1 85 ? -10.969 -10.724 9.609 1.00 87.69 85 GLY A N 1
ATOM 667 C CA . GLY A 1 85 ? -11.474 -11.022 8.271 1.00 87.69 85 GLY A CA 1
ATOM 668 C C . GLY A 1 85 ? -10.448 -10.730 7.175 1.00 87.69 85 GLY A C 1
ATOM 669 O O . GLY A 1 85 ? -10.317 -11.528 6.258 1.00 87.69 85 GLY A O 1
ATOM 670 N N . LEU A 1 86 ? -9.683 -9.640 7.295 1.00 88.62 86 LEU A N 1
ATOM 671 C CA . LEU A 1 86 ? -8.587 -9.320 6.373 1.00 88.62 86 LEU A CA 1
ATOM 672 C C . LEU A 1 86 ? -7.433 -10.322 6.466 1.00 88.62 86 LEU A C 1
ATOM 674 O O . LEU A 1 86 ? -6.910 -10.709 5.430 1.00 88.62 86 LEU A O 1
ATOM 678 N N . VAL A 1 87 ? -7.066 -10.772 7.674 1.00 88.94 87 VAL A N 1
ATOM 679 C CA . VAL A 1 87 ? -6.038 -11.814 7.849 1.00 88.94 87 VAL A CA 1
ATOM 680 C C . VAL A 1 87 ? -6.475 -13.117 7.200 1.00 88.94 87 VAL A C 1
ATOM 682 O O . VAL A 1 87 ? -5.717 -13.688 6.430 1.00 88.94 87 VAL A O 1
ATOM 685 N N . LEU A 1 88 ? -7.697 -13.575 7.476 1.00 88.81 88 LEU A N 1
ATOM 686 C CA . LEU A 1 88 ? -8.213 -14.821 6.909 1.00 88.81 88 LEU A CA 1
ATOM 687 C C . LEU A 1 88 ? -8.311 -14.737 5.390 1.00 88.81 88 LEU A C 1
ATOM 689 O O . LEU A 1 88 ? -7.886 -15.649 4.691 1.00 88.81 88 LEU A O 1
ATOM 693 N N . PHE A 1 89 ? -8.839 -13.628 4.880 1.00 87.12 89 PHE A N 1
ATOM 694 C CA . PHE A 1 89 ? -8.971 -13.432 3.448 1.00 87.12 89 PHE A CA 1
ATOM 695 C C . PHE A 1 89 ? -7.602 -13.337 2.765 1.00 87.12 89 PHE A C 1
ATOM 697 O O . PHE A 1 89 ? -7.401 -13.967 1.735 1.00 87.12 89 PHE A O 1
ATOM 704 N N . GLY A 1 90 ? -6.651 -12.624 3.371 1.00 84.19 90 GLY A N 1
ATOM 705 C CA . GLY A 1 90 ? -5.280 -12.535 2.878 1.00 84.19 90 GLY A CA 1
ATOM 706 C C . GLY A 1 90 ? -4.499 -13.843 3.013 1.00 84.19 90 GLY A C 1
ATOM 707 O O . GLY A 1 90 ? -3.640 -14.115 2.192 1.00 84.19 90 GLY A O 1
ATOM 708 N N . ALA A 1 91 ? -4.801 -14.693 3.997 1.00 85.12 91 ALA A N 1
ATOM 709 C CA . ALA A 1 91 ? -4.212 -16.027 4.103 1.00 85.12 91 ALA A CA 1
ATOM 710 C C . ALA A 1 91 ? -4.743 -16.948 2.998 1.00 85.12 91 ALA A C 1
ATOM 712 O O . ALA A 1 91 ? -3.965 -17.607 2.320 1.00 85.12 91 ALA A O 1
ATOM 713 N N . VAL A 1 92 ? -6.060 -16.943 2.766 1.00 85.44 92 VAL A N 1
ATOM 714 C CA . VAL A 1 92 ? -6.682 -17.683 1.657 1.00 85.44 92 VAL A CA 1
ATOM 715 C C . VAL A 1 92 ? -6.131 -17.197 0.317 1.00 85.44 92 VAL A C 1
ATOM 717 O O . VAL A 1 92 ? -5.741 -18.006 -0.514 1.00 85.44 92 VAL A O 1
ATOM 720 N N . HIS A 1 93 ? -6.036 -15.883 0.123 1.00 82.56 93 HIS A N 1
ATOM 721 C CA . HIS A 1 93 ? -5.450 -15.289 -1.075 1.00 82.56 93 HIS A CA 1
ATOM 722 C C . HIS A 1 93 ? -3.953 -15.601 -1.206 1.00 82.56 93 HIS A C 1
ATOM 724 O O . HIS A 1 93 ? -3.484 -15.935 -2.289 1.00 82.56 93 HIS A O 1
ATOM 730 N N . GLY A 1 94 ? -3.213 -15.548 -0.100 1.00 76.88 94 GLY A N 1
ATOM 731 C CA . GLY A 1 94 ? -1.787 -15.846 -0.045 1.00 76.88 94 GLY A CA 1
ATOM 732 C C . GLY A 1 94 ? -1.460 -17.287 -0.428 1.00 76.88 94 GLY A C 1
ATOM 733 O O . GLY A 1 94 ? -0.478 -17.535 -1.118 1.00 76.88 94 GLY A O 1
ATOM 734 N N . ILE A 1 95 ? -2.318 -18.221 -0.011 1.00 77.12 95 ILE A N 1
ATOM 735 C CA . ILE A 1 95 ? -2.204 -19.650 -0.321 1.00 77.12 95 ILE A CA 1
ATOM 736 C C . ILE A 1 95 ? -2.668 -19.948 -1.753 1.00 77.12 95 ILE A C 1
ATOM 738 O O . ILE A 1 95 ? -2.024 -20.728 -2.446 1.00 77.12 95 ILE A O 1
ATOM 742 N N . LEU A 1 96 ? -3.790 -19.367 -2.194 1.00 70.81 96 LEU A N 1
ATOM 743 C CA . LEU A 1 96 ? -4.422 -19.727 -3.470 1.00 70.81 96 LEU A CA 1
ATOM 744 C C . LEU A 1 96 ? -3.882 -18.961 -4.679 1.00 70.81 96 LEU A C 1
ATOM 746 O O . LEU A 1 96 ? -3.974 -19.464 -5.795 1.00 70.81 96 LEU A O 1
ATOM 750 N N . LEU A 1 97 ? -3.416 -17.726 -4.489 1.00 69.44 97 LEU A N 1
ATOM 751 C CA . LEU A 1 97 ? -3.158 -16.797 -5.588 1.00 69.44 97 LEU A CA 1
A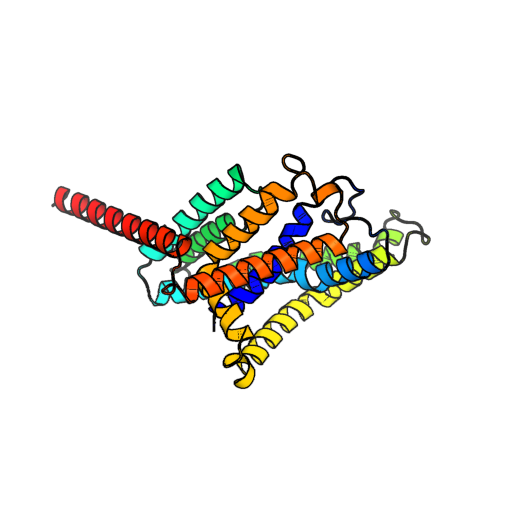TOM 752 C C . LEU A 1 97 ? -1.726 -16.258 -5.575 1.00 69.44 97 LEU A C 1
ATOM 754 O O . LEU A 1 97 ? -1.064 -16.313 -6.609 1.00 69.44 97 LEU A O 1
ATOM 758 N N . PHE A 1 98 ? -1.238 -15.739 -4.441 1.00 67.62 98 PHE A N 1
ATOM 759 C CA . PHE A 1 98 ? 0.064 -15.064 -4.419 1.00 67.62 98 PHE A CA 1
ATOM 760 C C . PHE A 1 98 ? 0.763 -15.027 -3.051 1.00 67.62 98 PHE A C 1
ATOM 762 O O . PHE A 1 98 ? 0.295 -14.373 -2.117 1.00 67.62 98 PHE A O 1
ATOM 769 N N . ALA A 1 99 ? 1.963 -15.613 -2.971 1.00 53.22 99 ALA A N 1
ATOM 770 C CA . ALA A 1 99 ? 2.846 -15.563 -1.804 1.00 53.22 99 ALA A CA 1
ATOM 771 C C . ALA A 1 99 ? 3.513 -14.176 -1.647 1.00 53.22 99 ALA A C 1
ATOM 773 O O . ALA A 1 99 ? 4.690 -13.983 -1.927 1.00 53.22 99 ALA A O 1
ATOM 774 N N . GLY A 1 100 ? 2.728 -13.192 -1.212 1.00 59.31 100 GLY A N 1
ATOM 775 C CA . GLY A 1 100 ? 3.170 -11.811 -0.975 1.00 59.31 100 GLY A CA 1
ATOM 776 C C . GLY A 1 100 ? 2.020 -10.829 -0.740 1.00 59.31 100 GLY A C 1
ATOM 777 O O . GLY A 1 100 ? 2.192 -9.620 -0.890 1.00 59.31 100 GLY A O 1
ATOM 778 N N . ASP A 1 101 ? 0.826 -11.335 -0.412 1.00 72.25 101 ASP A N 1
ATOM 779 C CA . ASP A 1 101 ? -0.373 -10.518 -0.256 1.00 72.25 101 ASP A CA 1
ATOM 780 C C . ASP A 1 101 ? -0.250 -9.525 0.914 1.00 72.25 101 ASP A C 1
ATOM 782 O O . ASP A 1 101 ? -0.063 -9.883 2.082 1.00 72.25 101 ASP A O 1
ATOM 786 N N . VAL A 1 102 ? -0.429 -8.244 0.594 1.00 75.44 102 VAL A N 1
ATOM 787 C CA . VAL A 1 102 ? -0.388 -7.140 1.554 1.00 75.44 102 VAL A CA 1
ATOM 788 C C . VAL A 1 102 ? -1.625 -7.140 2.468 1.00 75.44 102 VAL A C 1
ATOM 790 O O . VAL A 1 102 ? -1.618 -6.554 3.551 1.00 75.44 102 VAL A O 1
ATOM 793 N N . LEU A 1 103 ? -2.701 -7.829 2.083 1.00 82.06 103 LEU A N 1
ATOM 794 C CA . LEU A 1 103 ? -3.961 -7.854 2.811 1.00 82.06 103 LEU A CA 1
ATOM 795 C C . LEU A 1 103 ? -3.865 -8.556 4.166 1.00 82.06 103 LEU A C 1
ATOM 797 O O . LEU A 1 103 ? -4.395 -8.041 5.158 1.00 82.06 103 LEU A O 1
ATOM 801 N N . ALA A 1 104 ? -3.163 -9.692 4.228 1.00 83.62 104 ALA A N 1
ATOM 802 C CA . ALA A 1 104 ? -2.927 -10.400 5.483 1.00 83.62 104 ALA A CA 1
ATOM 803 C C . ALA A 1 104 ? -2.121 -9.519 6.447 1.00 83.62 104 ALA A C 1
ATOM 805 O O . ALA A 1 104 ? -2.501 -9.349 7.610 1.00 83.62 104 ALA A O 1
ATOM 806 N N . LEU A 1 105 ? -1.073 -8.871 5.929 1.00 81.94 105 LEU A N 1
ATOM 807 C CA . LEU A 1 105 ? -0.254 -7.920 6.675 1.00 81.94 105 LEU A CA 1
ATOM 808 C C . LEU A 1 105 ? -1.092 -6.743 7.202 1.00 81.94 105 LEU A C 1
ATOM 810 O O . LEU A 1 105 ? -0.956 -6.356 8.362 1.00 81.94 105 LEU A O 1
ATOM 814 N N . TYR A 1 106 ? -2.021 -6.210 6.403 1.00 82.12 106 TYR A N 1
ATOM 815 C CA . TYR A 1 106 ? -2.938 -5.154 6.843 1.00 82.12 106 TYR A CA 1
ATOM 816 C C . TYR A 1 106 ? -3.927 -5.614 7.912 1.00 82.12 106 TYR A C 1
ATOM 818 O O . TYR A 1 106 ? -4.254 -4.844 8.822 1.00 82.12 106 TYR A O 1
ATOM 826 N N . GLY A 1 107 ? -4.409 -6.854 7.827 1.00 83.81 107 GLY A N 1
ATOM 827 C CA . GLY A 1 107 ? -5.230 -7.458 8.868 1.00 83.81 107 GLY A CA 1
ATOM 828 C C . GLY A 1 107 ? -4.474 -7.559 10.193 1.00 83.81 107 GLY A C 1
ATOM 829 O O . GLY A 1 107 ? -4.990 -7.120 11.223 1.00 83.81 107 GLY A O 1
ATOM 830 N N . ILE A 1 108 ? -3.227 -8.039 10.155 1.00 86.06 108 ILE A N 1
ATOM 831 C CA . ILE A 1 108 ? -2.347 -8.142 11.327 1.00 86.06 108 ILE A CA 1
ATOM 832 C C . ILE A 1 108 ? -2.069 -6.753 11.904 1.00 86.06 108 ILE A C 1
ATOM 834 O O . ILE A 1 108 ? -2.294 -6.533 13.092 1.00 86.06 108 ILE A O 1
ATOM 838 N N . LEU A 1 109 ? -1.672 -5.789 11.068 1.00 82.75 109 LEU A N 1
ATOM 839 C CA . LEU A 1 109 ? -1.409 -4.417 11.501 1.00 82.75 109 LEU A CA 1
ATOM 840 C C . LEU A 1 109 ? -2.649 -3.789 12.150 1.00 82.75 109 LEU A C 1
ATOM 842 O O . LEU A 1 109 ? -2.553 -3.156 13.198 1.00 82.75 109 LEU A O 1
ATOM 846 N N . THR A 1 110 ? -3.835 -4.020 11.580 1.00 85.00 110 THR A N 1
ATOM 847 C CA . THR A 1 110 ? -5.099 -3.572 12.180 1.00 85.00 110 THR A CA 1
ATOM 848 C C . THR A 1 110 ? -5.301 -4.182 13.566 1.00 85.00 110 THR A C 1
ATOM 850 O O . THR A 1 110 ? -5.696 -3.473 14.487 1.00 85.00 110 THR A O 1
ATOM 853 N N . LEU A 1 111 ? -5.025 -5.475 13.746 1.00 87.62 111 LEU A N 1
ATOM 854 C CA . LEU A 1 111 ? -5.182 -6.153 15.035 1.00 87.62 111 LEU A CA 1
ATOM 855 C C . LEU A 1 111 ? -4.197 -5.648 16.086 1.00 87.62 111 LEU A C 1
ATOM 857 O O . LEU A 1 111 ? -4.611 -5.391 17.218 1.00 87.62 111 LEU A O 1
ATOM 861 N N . VAL A 1 112 ? -2.937 -5.449 15.697 1.00 84.94 112 VAL A N 1
ATOM 862 C CA . VAL A 1 112 ? -1.902 -4.853 16.548 1.00 84.94 112 VAL A CA 1
ATOM 863 C C . VAL A 1 112 ? -2.341 -3.459 16.995 1.00 84.94 112 VAL A C 1
ATOM 865 O O . VAL A 1 112 ? -2.435 -3.205 18.193 1.00 84.94 112 VAL A O 1
ATOM 868 N N . LEU A 1 113 ? -2.735 -2.587 16.062 1.00 81.56 113 LEU A N 1
ATOM 869 C CA . LEU A 1 113 ? -3.174 -1.222 16.374 1.00 81.56 113 LEU A CA 1
ATOM 870 C C . LEU A 1 113 ? -4.440 -1.177 17.243 1.00 81.56 113 LEU A C 1
ATOM 872 O O . LEU A 1 113 ? -4.551 -0.342 18.139 1.00 81.56 113 LEU A O 1
ATOM 876 N N . VAL A 1 114 ? -5.394 -2.089 17.027 1.00 85.12 114 VAL A N 1
ATOM 877 C CA . VAL A 1 114 ? -6.577 -2.220 17.894 1.00 85.12 114 VAL A CA 1
ATOM 878 C C . VAL A 1 114 ? -6.175 -2.651 19.310 1.00 85.12 114 VAL A C 1
ATOM 880 O O . VAL A 1 114 ? -6.749 -2.146 20.279 1.00 85.12 114 VAL A O 1
ATOM 883 N N . GLY A 1 115 ? -5.197 -3.552 19.442 1.00 81.38 115 GLY A N 1
ATOM 884 C CA . GLY A 1 115 ? -4.637 -3.983 20.726 1.00 81.38 115 GLY A CA 1
ATOM 885 C C . GLY A 1 115 ? -3.867 -2.875 21.448 1.00 81.38 115 GLY A C 1
ATOM 886 O O . GLY A 1 115 ? -3.998 -2.723 22.660 1.00 81.38 115 GLY A O 1
ATOM 887 N N . MET A 1 116 ? -3.149 -2.036 20.700 1.00 76.56 116 MET A N 1
ATOM 888 C CA . MET A 1 116 ? -2.340 -0.936 21.230 1.00 76.56 116 MET A CA 1
ATOM 889 C C . MET A 1 116 ? -3.148 0.316 21.610 1.00 76.56 116 MET A C 1
ATOM 891 O O . MET A 1 116 ? -2.580 1.278 22.106 1.00 76.56 116 MET A O 1
ATOM 895 N N . ARG A 1 117 ? -4.479 0.338 21.453 1.00 70.88 117 ARG A N 1
ATOM 896 C CA . ARG A 1 117 ? -5.297 1.537 21.740 1.00 70.88 117 ARG A CA 1
ATOM 897 C C . ARG A 1 117 ? -5.215 2.021 23.198 1.00 70.88 117 ARG A C 1
ATOM 899 O O . ARG A 1 117 ? -5.454 3.191 23.466 1.00 70.88 117 ARG A O 1
ATOM 906 N N . ARG A 1 118 ? -4.962 1.118 24.150 1.00 67.44 118 ARG A N 1
ATOM 907 C CA . ARG A 1 118 ? -4.846 1.461 25.583 1.00 67.44 118 ARG A CA 1
ATOM 908 C C . ARG A 1 118 ? -3.430 1.877 25.988 1.00 67.44 118 ARG A C 1
ATOM 910 O O . ARG A 1 118 ? -3.202 2.187 27.151 1.00 67.44 118 ARG A O 1
ATOM 917 N N . VAL A 1 119 ? -2.490 1.831 25.051 1.00 73.38 119 VAL A N 1
ATOM 918 C CA . VAL A 1 119 ? -1.093 2.189 25.267 1.00 73.38 119 VAL A CA 1
ATOM 919 C C . VAL A 1 119 ? -0.973 3.711 25.221 1.00 73.38 119 VAL A C 1
ATOM 921 O O . VAL A 1 119 ? -1.641 4.361 24.421 1.00 73.38 119 VAL A O 1
ATOM 924 N N . THR A 1 120 ? -0.155 4.285 26.101 1.00 72.00 120 THR A N 1
ATOM 925 C CA . THR A 1 120 ? 0.053 5.738 26.142 1.00 72.00 120 THR A CA 1
ATOM 926 C C . THR A 1 120 ? 0.814 6.219 24.905 1.00 72.00 120 THR A C 1
ATOM 928 O O . THR A 1 120 ? 1.640 5.486 24.352 1.00 72.00 120 THR A O 1
ATOM 931 N N . ASP A 1 121 ? 0.593 7.474 24.505 1.00 74.69 121 ASP A N 1
ATOM 932 C CA . ASP A 1 121 ? 1.280 8.092 23.360 1.00 74.69 121 ASP A CA 1
ATOM 933 C C . ASP A 1 121 ? 2.807 7.984 23.476 1.00 74.69 121 ASP A C 1
ATOM 935 O O . ASP A 1 121 ? 3.498 7.731 22.491 1.00 74.69 121 ASP A O 1
ATOM 939 N N . ARG A 1 122 ? 3.344 8.080 24.701 1.00 64.19 122 ARG A N 1
ATOM 940 C CA . ARG A 1 122 ? 4.778 7.905 24.977 1.00 64.19 122 ARG A CA 1
ATOM 941 C C . ARG A 1 122 ? 5.270 6.514 24.595 1.00 64.19 122 ARG A C 1
ATOM 943 O O . ARG A 1 122 ? 6.283 6.392 23.919 1.00 64.19 122 ARG A O 1
ATOM 950 N N . THR A 1 123 ? 4.558 5.463 24.988 1.00 71.50 123 THR A N 1
ATOM 951 C CA . THR A 1 123 ? 4.942 4.089 24.645 1.00 71.50 123 THR A CA 1
ATOM 952 C C . THR A 1 123 ? 4.774 3.817 23.148 1.00 71.50 123 THR A C 1
ATOM 954 O O . THR A 1 123 ? 5.614 3.136 22.569 1.00 71.50 123 THR A O 1
ATOM 957 N N . LEU A 1 124 ? 3.758 4.392 22.491 1.00 70.94 124 LEU A N 1
ATOM 958 C CA . LEU A 1 124 ? 3.617 4.325 21.029 1.00 70.94 124 LEU A CA 1
ATOM 959 C C . LEU A 1 124 ? 4.812 4.965 20.310 1.00 70.94 124 LEU A C 1
ATOM 961 O O . LEU A 1 124 ? 5.333 4.378 19.364 1.00 70.94 124 LEU A O 1
ATOM 965 N N . LEU A 1 125 ? 5.278 6.124 20.781 1.00 71.25 125 LEU A N 1
ATOM 966 C CA . LEU A 1 125 ? 6.454 6.802 20.233 1.00 71.25 125 LEU A CA 1
ATOM 967 C C . LEU A 1 125 ? 7.751 6.030 20.497 1.00 71.25 125 LEU A C 1
ATOM 969 O O . LEU A 1 125 ? 8.583 5.939 19.600 1.00 71.25 125 LEU A O 1
ATOM 973 N N . ILE A 1 126 ? 7.910 5.430 21.681 1.00 72.56 126 ILE A N 1
ATOM 974 C CA . ILE A 1 126 ? 9.072 4.585 21.998 1.00 72.56 126 ILE A CA 1
ATOM 975 C C . ILE A 1 126 ? 9.099 3.352 21.091 1.00 72.56 126 ILE A C 1
ATOM 977 O O . ILE A 1 126 ? 10.130 3.059 20.499 1.00 72.56 126 ILE A O 1
ATOM 981 N N . VAL A 1 127 ? 7.970 2.657 20.920 1.00 72.56 127 VAL A N 1
ATOM 982 C CA . VAL A 1 127 ? 7.879 1.501 20.012 1.00 72.56 127 VAL A CA 1
ATOM 983 C C . VAL A 1 127 ? 8.139 1.925 18.565 1.00 72.56 127 VAL A C 1
ATOM 985 O O . VAL A 1 127 ? 8.887 1.252 17.860 1.00 72.56 127 VAL A O 1
ATOM 988 N N . ALA A 1 128 ? 7.584 3.059 18.127 1.00 73.38 128 ALA A N 1
ATOM 989 C CA . ALA A 1 128 ? 7.868 3.604 16.804 1.00 73.38 128 ALA A CA 1
ATOM 990 C C . ALA A 1 128 ? 9.361 3.917 16.631 1.00 73.38 128 ALA A C 1
ATOM 992 O O . ALA A 1 128 ? 9.922 3.570 15.600 1.00 73.38 128 ALA A O 1
ATOM 993 N N . ALA A 1 129 ? 10.023 4.502 17.633 1.00 71.50 129 ALA A N 1
ATOM 994 C CA . ALA A 1 129 ? 11.457 4.781 17.596 1.00 71.50 129 ALA A CA 1
ATOM 995 C C . ALA A 1 129 ? 12.298 3.494 17.568 1.00 71.50 129 ALA A C 1
ATOM 997 O O . ALA A 1 129 ? 13.198 3.381 16.742 1.00 71.50 129 ALA A O 1
ATOM 998 N N . ILE A 1 130 ? 11.966 2.500 18.398 1.00 77.38 130 ILE A N 1
ATOM 999 C CA . ILE A 1 130 ? 12.640 1.191 18.429 1.00 77.38 130 ILE A CA 1
ATOM 1000 C C . ILE A 1 130 ? 12.518 0.465 17.086 1.00 77.38 130 ILE A C 1
ATOM 1002 O O . ILE A 1 130 ? 13.442 -0.236 16.696 1.00 77.38 130 ILE A O 1
ATOM 1006 N N . LEU A 1 131 ? 11.407 0.627 16.365 1.00 74.75 131 LEU A N 1
ATOM 1007 C CA . LEU A 1 131 ? 11.239 0.027 15.042 1.00 74.75 131 LEU A CA 1
ATOM 1008 C C . LEU A 1 131 ? 11.912 0.860 13.945 1.00 74.75 131 LEU A C 1
ATOM 1010 O O . LEU A 1 131 ? 12.617 0.302 13.110 1.00 74.75 131 LEU A O 1
ATOM 1014 N N . LEU A 1 132 ? 11.719 2.183 13.952 1.00 73.88 132 LEU A N 1
ATOM 1015 C CA . LEU A 1 132 ? 12.157 3.071 12.876 1.00 73.88 132 LEU A CA 1
ATOM 1016 C C . LEU A 1 132 ? 13.664 3.330 12.888 1.00 73.88 132 LEU A C 1
ATOM 1018 O O . LEU A 1 132 ? 14.264 3.358 11.815 1.00 73.88 132 LEU A O 1
ATOM 1022 N N . VAL A 1 133 ? 14.282 3.503 14.060 1.00 74.50 133 VAL A N 1
ATOM 1023 C CA . VAL A 1 133 ? 15.710 3.844 14.170 1.00 74.50 133 VAL A CA 1
ATOM 1024 C C . VAL A 1 133 ? 16.599 2.727 13.609 1.00 74.50 133 VAL A C 1
ATOM 1026 O O . VAL A 1 133 ? 17.417 3.031 12.744 1.00 74.50 133 VAL A O 1
ATOM 1029 N N . PRO A 1 134 ? 16.423 1.438 13.963 1.00 72.88 134 PRO A N 1
ATOM 1030 C CA . PRO A 1 134 ? 17.181 0.355 13.340 1.00 72.88 134 PRO A CA 1
ATOM 1031 C C . PRO A 1 134 ? 16.919 0.222 11.839 1.00 72.88 134 PRO A C 1
ATOM 1033 O O . PRO A 1 134 ? 17.859 -0.007 11.082 1.00 72.88 134 PRO A O 1
ATOM 1036 N N . THR A 1 135 ? 15.682 0.413 11.359 1.00 67.75 135 THR A N 1
ATOM 1037 C CA . THR A 1 135 ? 15.427 0.428 9.904 1.00 67.75 135 THR A CA 1
ATOM 1038 C C . THR A 1 135 ? 16.114 1.594 9.197 1.00 67.75 135 THR A C 1
ATOM 1040 O O . THR A 1 135 ? 16.645 1.414 8.108 1.00 67.75 135 THR A O 1
ATOM 1043 N N . ALA A 1 136 ? 16.151 2.780 9.807 1.00 69.75 136 ALA A N 1
ATOM 1044 C CA . ALA A 1 136 ? 16.852 3.932 9.251 1.00 69.75 136 ALA A CA 1
ATOM 1045 C C . ALA A 1 136 ? 18.371 3.706 9.246 1.00 69.75 136 ALA A C 1
ATOM 1047 O O . ALA A 1 136 ? 19.032 3.999 8.253 1.00 69.75 136 ALA A O 1
ATOM 1048 N N . LEU A 1 137 ? 18.914 3.121 10.318 1.00 70.25 137 LEU A N 1
ATOM 1049 C CA . LEU A 1 137 ? 20.327 2.761 10.424 1.00 70.25 137 LEU A CA 1
ATOM 1050 C C . LEU A 1 137 ? 20.713 1.689 9.407 1.00 70.25 137 LEU A C 1
ATOM 1052 O O . LEU A 1 137 ? 21.689 1.864 8.695 1.00 70.25 137 LEU A O 1
ATOM 1056 N N . THR A 1 138 ? 19.940 0.610 9.283 1.00 65.69 138 THR A N 1
ATOM 1057 C CA . THR A 1 138 ? 20.204 -0.453 8.298 1.00 65.69 138 THR A CA 1
ATOM 1058 C C . THR A 1 138 ? 20.106 0.059 6.864 1.00 65.69 138 THR A C 1
ATOM 1060 O O . THR A 1 138 ? 20.957 -0.287 6.052 1.00 65.69 138 THR A O 1
ATOM 1063 N N . GLN A 1 139 ? 19.146 0.936 6.547 1.00 63.53 139 GLN A N 1
ATOM 1064 C CA . GLN A 1 139 ? 19.087 1.603 5.240 1.00 63.53 139 GLN A CA 1
ATOM 1065 C C . GLN A 1 139 ? 20.277 2.549 5.018 1.00 63.53 139 GLN A C 1
ATOM 1067 O O . GLN A 1 139 ? 20.826 2.582 3.920 1.00 63.53 139 GLN A O 1
ATOM 1072 N N . GLY A 1 140 ? 20.714 3.275 6.051 1.00 64.75 140 GLY A N 1
ATOM 1073 C CA . GLY A 1 140 ? 21.908 4.123 6.002 1.00 64.75 140 GLY A CA 1
ATOM 1074 C C . GLY A 1 140 ? 23.204 3.325 5.828 1.00 64.75 140 GLY A C 1
ATOM 1075 O O . GLY A 1 140 ? 24.067 3.707 5.046 1.00 64.75 140 GLY A O 1
ATOM 1076 N N . VAL A 1 141 ? 23.331 2.174 6.489 1.00 65.38 141 VAL A N 1
ATOM 1077 C CA . VAL A 1 141 ? 24.467 1.258 6.317 1.00 65.38 141 VAL A CA 1
ATOM 1078 C C . VAL A 1 141 ? 24.442 0.634 4.927 1.00 65.38 141 VAL A C 1
ATOM 1080 O O . VAL A 1 141 ? 25.465 0.638 4.250 1.00 65.38 141 VAL A O 1
ATOM 1083 N N . ALA A 1 142 ? 23.283 0.161 4.462 1.00 63.44 142 ALA A N 1
ATOM 1084 C CA . ALA A 1 142 ? 23.121 -0.362 3.107 1.00 63.44 142 ALA A CA 1
ATOM 1085 C C . ALA A 1 142 ? 23.455 0.693 2.040 1.00 63.44 142 ALA A C 1
ATOM 1087 O O . ALA A 1 142 ? 24.010 0.352 1.000 1.00 63.44 142 ALA A O 1
ATOM 1088 N N . PHE A 1 143 ? 23.182 1.974 2.305 1.00 64.06 143 PHE A N 1
ATOM 1089 C CA . PHE A 1 143 ? 23.605 3.071 1.440 1.00 64.06 143 PHE A CA 1
ATOM 1090 C C . PHE A 1 143 ? 25.119 3.201 1.361 1.00 64.06 1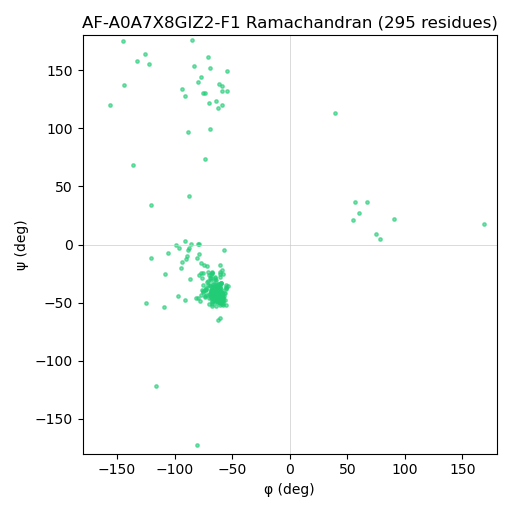43 PHE A C 1
ATOM 1092 O O . PHE A 1 143 ? 25.666 3.204 0.264 1.00 64.06 143 PHE A O 1
ATOM 1099 N N . VAL A 1 144 ? 25.788 3.292 2.513 1.00 61.62 144 VAL A N 1
ATOM 1100 C CA . VAL A 1 144 ? 27.245 3.463 2.573 1.00 61.62 144 VAL A CA 1
ATOM 1101 C C . VAL A 1 144 ? 27.948 2.245 1.970 1.00 61.62 144 VAL A C 1
ATOM 1103 O O . VAL A 1 144 ? 28.837 2.409 1.137 1.00 61.62 144 VAL A O 1
ATOM 1106 N N . ALA A 1 145 ? 27.501 1.034 2.309 1.00 61.50 145 ALA A N 1
ATOM 1107 C CA . ALA A 1 145 ? 28.038 -0.223 1.787 1.00 61.50 145 ALA A CA 1
ATOM 1108 C C . ALA A 1 145 ? 27.734 -0.442 0.294 1.00 61.50 145 ALA A C 1
ATOM 1110 O O . ALA A 1 145 ? 28.518 -1.075 -0.405 1.00 61.50 145 ALA A O 1
ATOM 1111 N N . GLY A 1 146 ? 26.622 0.102 -0.208 1.00 58.41 146 GLY A N 1
ATOM 1112 C CA . GLY A 1 146 ? 26.253 0.082 -1.624 1.00 58.41 146 GLY A CA 1
ATOM 1113 C C . GLY A 1 146 ? 26.976 1.130 -2.476 1.00 58.41 146 GLY A C 1
ATOM 1114 O O . GLY A 1 146 ? 26.713 1.215 -3.678 1.00 58.41 146 GLY A O 1
ATOM 1115 N N . THR A 1 147 ? 27.867 1.943 -1.892 1.00 60.28 147 THR A N 1
ATOM 1116 C CA . THR A 1 147 ? 28.691 2.874 -2.671 1.00 60.28 147 THR A CA 1
ATOM 1117 C C . THR A 1 147 ? 29.847 2.146 -3.370 1.00 60.28 147 THR A C 1
ATOM 1119 O O . THR A 1 147 ? 30.455 1.242 -2.794 1.00 60.28 147 THR A O 1
ATOM 1122 N N . PRO A 1 148 ? 30.227 2.564 -4.591 1.00 58.91 148 PRO A N 1
ATOM 1123 C CA . PRO A 1 148 ? 31.385 2.020 -5.309 1.00 58.91 148 PRO A CA 1
ATOM 1124 C C . PRO A 1 148 ? 32.672 2.116 -4.487 1.00 58.91 148 PRO A C 1
ATOM 1126 O O . PRO A 1 148 ? 33.483 1.198 -4.513 1.00 58.91 148 PRO A O 1
ATOM 1129 N N . ALA A 1 149 ? 32.838 3.195 -3.715 1.00 58.56 149 ALA A N 1
ATOM 1130 C CA . ALA A 1 149 ? 33.990 3.388 -2.844 1.00 58.56 149 ALA A CA 1
ATOM 1131 C C . ALA A 1 149 ? 34.082 2.306 -1.754 1.00 58.56 149 ALA A C 1
ATOM 1133 O O . ALA A 1 149 ? 35.172 1.806 -1.494 1.00 58.56 149 ALA A O 1
ATOM 1134 N N . ALA A 1 150 ? 32.955 1.899 -1.160 1.00 58.59 150 ALA A N 1
ATOM 1135 C CA . ALA A 1 150 ? 32.920 0.840 -0.153 1.00 58.59 150 ALA A CA 1
ATOM 1136 C C . ALA A 1 150 ? 33.143 -0.559 -0.753 1.00 58.59 150 ALA A C 1
ATOM 1138 O O . ALA A 1 150 ? 33.849 -1.365 -0.156 1.00 58.59 150 ALA A O 1
ATOM 1139 N N . LEU A 1 151 ? 32.606 -0.838 -1.945 1.00 57.84 151 LEU A N 1
ATOM 1140 C CA . LEU A 1 151 ? 32.808 -2.109 -2.662 1.00 57.84 151 LEU A CA 1
ATOM 1141 C C . LEU A 1 151 ? 34.260 -2.302 -3.128 1.00 57.84 151 LEU A C 1
ATOM 1143 O O . LEU A 1 151 ? 34.796 -3.407 -3.023 1.00 57.84 151 LEU A O 1
ATOM 1147 N N . VAL A 1 152 ? 34.903 -1.225 -3.594 1.00 61.50 152 VAL A N 1
ATOM 1148 C CA . VAL A 1 152 ? 36.331 -1.208 -3.950 1.00 61.50 152 VAL A CA 1
ATOM 1149 C C . VAL A 1 152 ? 37.202 -1.326 -2.696 1.00 61.50 152 VAL A C 1
ATOM 1151 O O . VAL A 1 152 ? 38.123 -2.137 -2.674 1.00 61.50 152 VAL A O 1
ATOM 1154 N N . ALA A 1 153 ? 36.888 -0.589 -1.623 1.00 62.09 153 ALA A N 1
ATOM 1155 C CA . ALA A 1 153 ? 37.622 -0.673 -0.357 1.00 62.09 153 ALA A CA 1
ATOM 1156 C C . ALA A 1 153 ? 37.501 -2.050 0.322 1.00 62.09 153 ALA A C 1
ATOM 1158 O O . ALA A 1 153 ? 38.431 -2.487 0.994 1.00 62.09 153 ALA A O 1
ATOM 1159 N N . ALA A 1 154 ? 36.376 -2.743 0.131 1.00 62.91 154 ALA A N 1
ATOM 1160 C CA . ALA A 1 154 ? 36.140 -4.085 0.656 1.00 62.91 154 ALA A CA 1
ATOM 1161 C C . ALA A 1 154 ? 36.676 -5.210 -0.257 1.00 62.91 154 ALA A C 1
ATOM 1163 O O . ALA A 1 154 ? 36.534 -6.381 0.083 1.00 62.91 154 ALA A O 1
ATOM 1164 N N . GLY A 1 155 ? 37.287 -4.880 -1.402 1.00 60.25 155 GLY A N 1
ATOM 1165 C CA . GLY A 1 155 ? 37.932 -5.852 -2.294 1.00 60.25 155 GLY A CA 1
ATOM 1166 C C . GLY A 1 155 ? 36.977 -6.718 -3.124 1.00 60.25 155 GLY A C 1
ATOM 1167 O O . GLY A 1 155 ? 37.426 -7.653 -3.781 1.00 60.25 155 GLY A O 1
ATOM 1168 N N . PHE A 1 156 ? 35.674 -6.415 -3.124 1.00 49.28 156 PHE A N 1
ATOM 1169 C CA . PHE A 1 156 ? 34.650 -7.186 -3.844 1.00 49.28 156 PHE A CA 1
ATOM 1170 C C . PHE A 1 156 ? 34.425 -6.720 -5.292 1.00 49.28 156 PHE A C 1
ATOM 1172 O O . PHE A 1 156 ? 33.725 -7.395 -6.043 1.00 49.28 156 PHE A O 1
ATOM 1179 N N . ALA A 1 157 ? 34.999 -5.583 -5.701 1.00 55.75 157 ALA A N 1
ATOM 1180 C CA . ALA A 1 157 ? 34.920 -5.078 -7.071 1.00 55.75 157 ALA A CA 1
ATOM 1181 C C . ALA A 1 157 ? 36.226 -4.390 -7.494 1.00 55.75 157 ALA A C 1
ATOM 1183 O O . ALA A 1 157 ? 36.797 -3.597 -6.746 1.00 55.75 157 ALA A O 1
ATOM 1184 N N . SER A 1 158 ? 36.680 -4.650 -8.722 1.00 57.03 158 SER A N 1
ATOM 1185 C CA . SER A 1 158 ? 37.732 -3.859 -9.370 1.00 57.03 158 SER A CA 1
ATOM 1186 C C . SER A 1 158 ? 37.118 -2.605 -10.010 1.00 57.03 158 SER A C 1
ATOM 1188 O O . SER A 1 158 ? 35.940 -2.607 -10.380 1.00 57.03 158 SER A O 1
ATOM 1190 N N . ALA A 1 159 ? 37.908 -1.536 -10.167 1.00 53.44 159 ALA A N 1
ATOM 1191 C CA . ALA A 1 159 ? 37.471 -0.212 -10.646 1.00 53.44 159 ALA A CA 1
ATOM 1192 C C . ALA A 1 159 ? 36.776 -0.193 -12.033 1.00 53.44 159 ALA A C 1
ATOM 1194 O O . ALA A 1 159 ? 36.278 0.846 -12.458 1.00 53.44 159 ALA A O 1
ATOM 1195 N N . THR A 1 160 ? 36.711 -1.330 -12.728 1.00 51.31 160 THR A N 1
ATOM 1196 C CA . THR A 1 160 ? 36.113 -1.517 -14.057 1.00 51.31 160 THR A CA 1
ATOM 1197 C C . THR A 1 160 ? 34.687 -2.089 -14.056 1.00 51.31 160 THR A C 1
ATOM 1199 O O . THR A 1 160 ? 34.096 -2.237 -15.123 1.00 51.31 160 THR A O 1
ATOM 1202 N N . THR A 1 161 ? 34.087 -2.384 -12.898 1.00 50.09 161 THR A N 1
ATOM 1203 C CA . THR A 1 161 ? 32.729 -2.966 -12.826 1.00 50.09 161 THR A CA 1
ATOM 1204 C C . THR A 1 161 ? 31.634 -1.880 -12.801 1.00 50.09 161 THR A C 1
ATOM 1206 O O . THR A 1 161 ? 31.333 -1.307 -11.761 1.00 50.09 161 THR A O 1
ATOM 1209 N N . CYS A 1 162 ? 31.069 -1.600 -13.983 1.00 51.72 162 CYS A N 1
ATOM 1210 C CA . CYS A 1 162 ? 29.803 -0.915 -14.318 1.00 51.72 162 CYS A CA 1
ATOM 1211 C C . CYS A 1 162 ? 29.344 0.331 -13.499 1.00 51.72 162 CYS A C 1
ATOM 1213 O O . CYS A 1 162 ? 28.815 0.195 -12.394 1.00 51.72 162 CYS A O 1
ATOM 1215 N N . PRO A 1 163 ? 29.313 1.538 -14.112 1.00 54.62 163 PRO A N 1
ATOM 1216 C CA . PRO A 1 163 ? 28.706 2.752 -13.537 1.00 54.62 163 PRO A CA 1
ATOM 1217 C C . PRO A 1 163 ? 27.209 2.627 -13.187 1.00 54.62 163 PRO A C 1
ATOM 1219 O O . PRO A 1 163 ? 26.703 3.341 -12.322 1.00 54.62 163 PRO A O 1
ATOM 1222 N N . THR A 1 164 ? 26.475 1.727 -13.845 1.00 52.22 164 THR A N 1
ATOM 1223 C CA . THR A 1 164 ? 25.004 1.706 -13.832 1.00 52.22 164 THR A CA 1
ATOM 1224 C C . THR A 1 164 ? 24.407 1.228 -12.501 1.00 52.22 164 THR A C 1
ATOM 1226 O O . THR A 1 164 ? 23.487 1.861 -11.988 1.00 52.22 164 THR A O 1
ATOM 1229 N N . GLY A 1 165 ? 24.939 0.161 -11.889 1.00 54.59 165 GLY A N 1
ATOM 1230 C CA . GLY A 1 165 ? 24.434 -0.362 -10.603 1.00 54.59 165 GLY A CA 1
ATOM 1231 C C . GLY A 1 165 ? 24.752 0.547 -9.408 1.00 54.59 165 GLY A C 1
ATOM 1232 O O . GLY A 1 165 ? 23.968 0.678 -8.465 1.00 54.59 165 GLY A O 1
ATOM 1233 N N . VAL A 1 166 ? 25.880 1.245 -9.503 1.00 54.50 166 VAL A N 1
ATOM 1234 C CA . VAL A 1 166 ? 26.364 2.256 -8.561 1.00 54.50 166 VAL A CA 1
ATOM 1235 C C . VAL A 1 166 ? 25.471 3.493 -8.565 1.00 54.50 166 VAL A C 1
ATOM 1237 O O . VAL A 1 166 ? 24.970 3.901 -7.516 1.00 54.50 166 VAL A O 1
ATOM 1240 N N . VAL A 1 167 ? 25.219 4.064 -9.747 1.00 57.88 167 VAL A N 1
ATOM 1241 C CA . VAL A 1 167 ? 24.329 5.224 -9.906 1.00 57.88 167 VAL A CA 1
ATOM 1242 C C . VAL A 1 167 ? 22.929 4.878 -9.407 1.00 57.88 167 VAL A C 1
ATOM 1244 O O . VAL A 1 167 ? 22.310 5.664 -8.693 1.00 57.88 167 VAL A O 1
ATOM 1247 N N . PHE A 1 168 ? 22.452 3.670 -9.697 1.00 58.53 168 PHE A N 1
ATOM 1248 C CA . PHE A 1 168 ? 21.149 3.201 -9.249 1.00 58.53 168 PHE A CA 1
ATOM 1249 C C . PHE A 1 168 ? 21.028 3.098 -7.725 1.00 58.53 168 PHE A C 1
ATOM 1251 O O . PHE A 1 168 ? 20.029 3.534 -7.152 1.00 58.53 168 PHE A O 1
ATOM 1258 N N . SER A 1 169 ? 22.058 2.572 -7.061 1.00 57.38 169 SER A N 1
ATOM 1259 C CA . SER A 1 169 ? 22.091 2.426 -5.602 1.00 57.38 169 SER A CA 1
ATOM 1260 C C . SER A 1 169 ? 22.159 3.785 -4.905 1.00 57.38 169 SER A C 1
ATOM 1262 O O . SER A 1 169 ? 21.396 4.045 -3.972 1.00 57.38 169 SER A O 1
ATOM 1264 N N . VAL A 1 170 ? 22.996 4.696 -5.415 1.00 58.81 170 VAL A N 1
ATOM 1265 C CA . VAL A 1 170 ? 23.105 6.068 -4.898 1.00 58.81 170 VAL A CA 1
ATOM 1266 C C . VAL A 1 170 ? 21.784 6.814 -5.064 1.00 58.81 170 VAL A C 1
ATOM 1268 O O . VAL A 1 170 ? 21.297 7.425 -4.112 1.00 58.81 170 VAL A O 1
ATOM 1271 N N . VAL A 1 171 ? 21.157 6.728 -6.240 1.00 61.19 171 VAL A N 1
ATOM 1272 C CA . VAL A 1 171 ? 19.887 7.411 -6.493 1.00 61.19 171 VAL A CA 1
ATOM 1273 C C . VAL A 1 171 ? 18.744 6.810 -5.675 1.00 61.19 171 VAL A C 1
ATOM 1275 O O . VAL A 1 171 ? 17.943 7.566 -5.125 1.00 61.19 171 VAL A O 1
ATOM 1278 N N . HIS A 1 172 ? 18.658 5.485 -5.538 1.00 63.16 172 HIS A N 1
ATOM 1279 C CA . HIS A 1 172 ? 17.598 4.833 -4.764 1.00 63.16 172 HIS A CA 1
ATOM 1280 C C . HIS A 1 172 ? 17.556 5.326 -3.313 1.00 63.16 172 HIS A C 1
ATOM 1282 O O . HIS A 1 172 ? 16.486 5.667 -2.806 1.00 63.16 172 HIS A O 1
ATOM 1288 N N . VAL A 1 173 ? 18.716 5.439 -2.664 1.00 59.53 173 VAL A N 1
ATOM 1289 C CA . VAL A 1 173 ? 18.778 5.896 -1.273 1.00 59.53 173 VAL A CA 1
ATOM 1290 C C . VAL A 1 173 ? 18.666 7.411 -1.173 1.00 59.53 173 VAL A C 1
ATOM 1292 O O . VAL A 1 173 ? 17.861 7.894 -0.377 1.00 59.53 173 VAL A O 1
ATOM 1295 N N . ALA A 1 174 ? 19.399 8.168 -1.999 1.00 60.59 174 ALA A N 1
ATOM 1296 C CA . ALA A 1 174 ? 19.336 9.627 -1.967 1.00 60.59 174 ALA A CA 1
ATOM 1297 C C . ALA A 1 174 ? 17.896 10.110 -2.151 1.00 60.59 174 ALA A C 1
ATOM 1299 O O . ALA A 1 174 ? 17.459 11.023 -1.467 1.00 60.59 174 ALA A O 1
ATOM 1300 N N . THR A 1 175 ? 17.118 9.451 -3.008 1.00 62.03 175 THR A N 1
ATOM 1301 C CA . THR A 1 175 ? 15.726 9.823 -3.273 1.00 62.03 175 THR A CA 1
ATOM 1302 C C . THR A 1 175 ? 14.705 9.168 -2.331 1.00 62.03 175 THR A C 1
ATOM 1304 O O . THR A 1 175 ? 13.518 9.487 -2.414 1.00 62.03 175 THR A O 1
ATOM 1307 N N . GLY A 1 176 ? 15.117 8.272 -1.429 1.00 64.12 176 GLY A N 1
ATOM 1308 C CA . GLY A 1 176 ? 14.229 7.544 -0.517 1.00 64.12 176 GLY A CA 1
ATOM 1309 C C . GLY A 1 176 ? 13.430 8.472 0.415 1.00 64.12 176 GLY A C 1
ATOM 1310 O O . GLY A 1 176 ? 12.202 8.539 0.287 1.00 64.12 176 GLY A O 1
ATOM 1311 N N . PRO A 1 177 ? 14.092 9.246 1.299 1.00 61.81 177 PRO A N 1
ATOM 1312 C CA . PRO A 1 177 ? 13.424 10.173 2.218 1.00 61.81 177 PRO A CA 1
ATOM 1313 C C . PRO A 1 177 ? 12.678 11.307 1.501 1.00 61.81 177 PRO A C 1
ATOM 1315 O O . PRO A 1 177 ? 11.526 11.608 1.829 1.00 61.81 177 PRO A O 1
ATOM 1318 N N . PHE A 1 178 ? 13.295 11.905 0.474 1.00 64.06 178 PHE A N 1
ATOM 1319 C CA . PHE A 1 178 ? 12.682 13.009 -0.274 1.00 64.06 178 PHE A CA 1
ATOM 1320 C C . PHE A 1 178 ? 11.479 12.562 -1.099 1.00 64.06 178 PHE A C 1
ATOM 1322 O O . PHE A 1 178 ? 10.542 13.333 -1.274 1.00 64.06 178 PHE A O 1
ATOM 1329 N N . GLY A 1 179 ? 11.455 11.320 -1.580 1.00 62.50 179 GLY A N 1
ATOM 1330 C CA . GLY A 1 179 ? 10.322 10.810 -2.336 1.00 62.50 179 GLY A CA 1
ATOM 1331 C C . GLY A 1 179 ? 9.097 10.534 -1.470 1.00 62.50 179 GLY A C 1
ATOM 1332 O O . GLY A 1 179 ? 7.989 10.858 -1.888 1.00 62.50 179 GLY A O 1
ATOM 1333 N N . GLY A 1 180 ? 9.272 10.008 -0.252 1.00 65.12 180 GLY A N 1
ATOM 1334 C CA . GLY A 1 180 ? 8.171 9.874 0.712 1.00 65.12 180 GLY A CA 1
ATOM 1335 C C . GLY A 1 180 ? 7.543 11.230 1.056 1.00 65.12 180 GLY A C 1
ATOM 1336 O O . GLY A 1 180 ? 6.320 11.383 0.999 1.00 65.12 180 GLY A O 1
ATOM 1337 N N . LEU A 1 181 ? 8.386 12.238 1.312 1.00 65.31 181 LEU A N 1
ATOM 1338 C CA . LEU A 1 181 ? 7.953 13.623 1.508 1.00 65.31 181 LEU A CA 1
ATOM 1339 C C . LEU A 1 181 ? 7.289 14.197 0.245 1.00 65.31 181 LEU A C 1
ATOM 1341 O O . LEU A 1 181 ? 6.229 14.810 0.336 1.00 65.31 181 LEU A O 1
ATOM 1345 N N . GLY A 1 182 ? 7.857 13.949 -0.935 1.00 64.19 182 GLY A N 1
ATOM 1346 C CA . GLY A 1 182 ? 7.321 14.383 -2.224 1.00 64.19 182 GLY A CA 1
ATOM 1347 C C . GLY A 1 182 ? 5.924 13.829 -2.500 1.00 64.19 182 GLY A C 1
ATOM 1348 O O . GLY A 1 182 ? 5.043 14.582 -2.899 1.00 64.19 182 GLY A O 1
ATOM 1349 N N . TYR A 1 183 ? 5.668 12.551 -2.208 1.00 64.88 183 TYR A N 1
ATOM 1350 C CA . TYR A 1 183 ? 4.327 11.969 -2.309 1.00 64.88 183 TYR A CA 1
ATOM 1351 C C . TYR A 1 183 ? 3.356 12.523 -1.271 1.00 64.88 183 TYR A C 1
ATOM 1353 O O . TYR A 1 183 ? 2.191 12.760 -1.598 1.00 64.88 183 TYR A O 1
ATOM 1361 N N . ALA A 1 184 ? 3.810 12.758 -0.037 1.00 64.88 184 ALA A N 1
ATOM 1362 C CA . ALA A 1 184 ? 2.988 13.394 0.986 1.00 64.88 184 ALA A CA 1
ATOM 1363 C C . ALA A 1 184 ? 2.576 14.810 0.546 1.00 64.88 184 ALA A C 1
ATOM 1365 O O . ALA A 1 184 ? 1.385 15.125 0.533 1.00 64.88 184 ALA A O 1
ATOM 1366 N N . LEU A 1 185 ? 3.529 15.622 0.082 1.00 68.69 185 LEU A N 1
ATOM 1367 C CA . LEU A 1 185 ? 3.289 16.973 -0.428 1.00 68.69 185 LEU A CA 1
ATOM 1368 C C . LEU A 1 185 ? 2.445 16.976 -1.705 1.00 68.69 185 LEU A C 1
ATOM 1370 O O . LEU A 1 185 ? 1.512 17.765 -1.801 1.00 68.69 185 LEU A O 1
ATOM 1374 N N . LEU A 1 186 ? 2.693 16.066 -2.650 1.00 69.06 186 LEU A N 1
ATOM 1375 C CA . LEU A 1 186 ? 1.872 15.910 -3.852 1.00 69.06 186 LEU A CA 1
ATOM 1376 C C . LEU A 1 186 ? 0.434 15.544 -3.478 1.00 69.06 186 LEU A C 1
ATOM 1378 O O . LEU A 1 186 ? -0.508 16.142 -3.991 1.00 69.06 186 LEU A O 1
ATOM 1382 N N . SER A 1 187 ? 0.243 14.606 -2.548 1.00 64.81 187 SER A N 1
ATOM 1383 C CA . SER A 1 187 ? -1.091 14.225 -2.079 1.00 64.81 187 SER A CA 1
ATOM 1384 C C . SER A 1 187 ? -1.812 15.393 -1.397 1.00 64.81 187 SER A C 1
ATOM 1386 O O . SER A 1 187 ? -3.007 15.584 -1.623 1.00 64.81 187 SER A O 1
ATOM 1388 N N . LEU A 1 188 ? -1.087 16.225 -0.641 1.00 65.75 188 LEU A N 1
ATOM 1389 C CA . LEU A 1 188 ? -1.604 17.448 -0.028 1.00 65.75 188 LEU A CA 1
ATOM 1390 C C . LEU A 1 188 ? -1.954 18.506 -1.081 1.00 65.75 188 LEU A C 1
ATOM 1392 O O . LEU A 1 188 ? -3.071 19.016 -1.059 1.00 65.75 188 LEU A O 1
ATOM 1396 N N . ALA A 1 189 ? -1.069 18.785 -2.038 1.00 69.75 189 ALA A N 1
ATOM 1397 C CA . ALA A 1 189 ? -1.286 19.753 -3.113 1.00 69.75 189 ALA A CA 1
ATOM 1398 C C . ALA A 1 189 ? -2.478 19.362 -4.004 1.00 69.75 189 ALA A C 1
ATOM 1400 O O . ALA A 1 189 ? -3.356 20.179 -4.288 1.00 69.75 189 ALA A O 1
ATOM 1401 N N . VAL A 1 190 ? -2.575 18.082 -4.372 1.00 66.69 190 VAL A N 1
ATOM 1402 C CA . VAL A 1 190 ? -3.711 17.519 -5.115 1.00 66.69 190 VAL A CA 1
ATOM 1403 C C . VAL A 1 190 ? -5.010 17.632 -4.309 1.00 66.69 190 VAL A C 1
ATOM 1405 O O . VAL A 1 190 ? -6.058 17.942 -4.877 1.00 66.69 190 VAL A O 1
ATOM 1408 N N . CYS A 1 191 ? -4.959 17.436 -2.986 1.00 65.81 191 CYS A N 1
ATOM 1409 C CA . CYS A 1 191 ? -6.120 17.611 -2.110 1.00 65.81 191 CYS A CA 1
ATOM 1410 C C . CYS A 1 191 ? -6.522 19.082 -1.920 1.00 65.81 191 CYS A C 1
ATOM 1412 O O . CYS A 1 191 ? -7.709 19.365 -1.755 1.00 65.81 191 CYS A O 1
ATOM 1414 N N . GLN A 1 192 ? -5.565 20.010 -1.933 1.00 71.19 192 GLN A N 1
ATOM 1415 C CA . GLN A 1 192 ? -5.818 21.449 -1.833 1.00 71.19 192 GLN A CA 1
ATOM 1416 C C . GLN A 1 192 ? -6.333 22.036 -3.158 1.00 71.19 192 GLN A C 1
ATOM 1418 O O . GLN A 1 192 ? -7.067 23.027 -3.155 1.00 71.19 192 GLN A O 1
ATOM 1423 N N . SER A 1 193 ? -6.032 21.397 -4.293 1.00 72.00 193 SER A N 1
ATOM 1424 C CA . SER A 1 193 ? -6.535 21.803 -5.605 1.00 72.00 193 SER A CA 1
ATOM 1425 C C . SER A 1 193 ? -8.042 21.552 -5.744 1.00 72.00 193 SER A C 1
ATOM 1427 O O . SER A 1 193 ? -8.510 20.452 -6.058 1.00 72.00 193 SER A O 1
ATOM 1429 N N . ARG A 1 194 ? -8.836 22.617 -5.566 1.00 70.38 194 ARG A N 1
ATOM 1430 C CA . ARG A 1 194 ? -10.300 22.581 -5.739 1.00 70.38 194 ARG A CA 1
ATOM 1431 C C . ARG A 1 194 ? -10.715 22.166 -7.156 1.00 70.38 194 ARG A C 1
ATOM 1433 O O . ARG A 1 194 ? -11.739 21.501 -7.313 1.00 70.38 194 ARG A O 1
ATOM 1440 N N . CYS A 1 195 ? -9.926 22.522 -8.171 1.00 73.31 195 CYS A N 1
ATOM 1441 C CA . CYS A 1 195 ? -10.172 22.149 -9.567 1.00 73.31 195 CYS A CA 1
ATOM 1442 C C . CYS A 1 195 ? -9.990 20.644 -9.783 1.00 73.31 195 CYS A C 1
ATOM 1444 O O . CYS A 1 195 ? -10.866 19.991 -10.354 1.00 73.31 195 CYS A O 1
ATOM 1446 N N . PHE A 1 196 ? -8.904 20.066 -9.257 1.00 76.12 196 PHE A N 1
ATOM 1447 C CA . PHE A 1 196 ? -8.671 18.629 -9.362 1.00 76.12 196 PHE A CA 1
ATOM 1448 C C . PHE A 1 196 ? -9.746 17.838 -8.620 1.00 76.12 196 PHE A C 1
ATOM 1450 O O . PHE A 1 196 ? -10.299 16.894 -9.177 1.00 76.12 196 PHE A O 1
ATOM 1457 N N . MET A 1 197 ? -10.129 18.257 -7.415 1.00 75.00 197 MET A N 1
ATOM 1458 C CA . MET A 1 197 ? -11.149 17.560 -6.625 1.00 75.00 197 MET A CA 1
ATOM 1459 C C . MET A 1 197 ? -12.528 17.486 -7.308 1.00 75.00 197 MET A C 1
ATOM 1461 O O . MET A 1 197 ? -13.299 16.569 -7.025 1.00 75.00 197 MET A O 1
ATOM 1465 N N . LYS A 1 198 ? -12.831 18.404 -8.237 1.00 78.25 198 LYS A N 1
ATOM 1466 C CA . LYS A 1 198 ? -14.060 18.395 -9.053 1.00 78.25 198 LYS A CA 1
ATOM 1467 C C . LYS A 1 198 ? -13.920 17.622 -10.376 1.00 78.25 198 LYS A C 1
ATOM 1469 O O . LYS A 1 198 ? -14.921 17.328 -11.034 1.00 78.25 198 LYS A O 1
ATOM 1474 N N . SER A 1 199 ? -12.698 17.278 -10.769 1.00 84.94 199 SER A N 1
ATOM 1475 C CA . SER A 1 199 ? -12.384 16.675 -12.064 1.00 84.94 199 SER A CA 1
ATOM 1476 C C . SER A 1 199 ? -12.864 15.216 -12.202 1.00 84.94 199 SER A C 1
ATOM 1478 O O . SER A 1 199 ? -13.143 14.506 -11.228 1.00 84.94 199 SER A O 1
ATOM 1480 N N . ARG A 1 200 ? -12.964 14.738 -13.451 1.00 87.50 200 ARG A N 1
ATOM 1481 C CA . ARG A 1 200 ? -13.248 13.326 -13.773 1.00 87.50 200 ARG A CA 1
ATOM 1482 C C . ARG A 1 200 ? -12.207 12.341 -13.194 1.00 87.50 200 ARG A C 1
ATOM 1484 O O . ARG A 1 200 ? -12.652 11.351 -12.612 1.00 87.50 200 ARG A O 1
ATOM 1491 N N . PRO A 1 201 ? -10.880 12.579 -13.260 1.00 85.12 201 PRO A N 1
ATOM 1492 C CA . PRO A 1 201 ? -9.902 11.649 -12.688 1.00 85.12 201 PRO A CA 1
ATOM 1493 C C . PRO A 1 201 ? -10.002 11.530 -11.163 1.00 85.12 201 PRO A C 1
ATOM 1495 O O . PRO A 1 201 ? -9.970 10.416 -10.646 1.00 85.12 201 PRO A O 1
ATOM 1498 N N . ALA A 1 202 ? -10.237 12.623 -10.428 1.00 84.62 202 ALA A N 1
ATOM 1499 C CA . ALA A 1 202 ? -10.454 12.547 -8.977 1.00 84.62 202 ALA A CA 1
ATOM 1500 C C . ALA A 1 202 ? -11.673 11.685 -8.613 1.00 84.62 202 ALA A C 1
ATOM 1502 O O . ALA A 1 202 ? -11.660 10.927 -7.641 1.00 84.62 202 ALA A O 1
ATOM 1503 N N . ARG A 1 203 ? -12.731 11.756 -9.427 1.00 87.50 203 ARG A N 1
ATOM 1504 C CA . ARG A 1 203 ? -13.932 10.928 -9.273 1.00 87.50 203 ARG A CA 1
ATOM 1505 C C . ARG A 1 203 ? -13.648 9.447 -9.510 1.00 87.50 203 ARG A C 1
ATOM 1507 O O . ARG A 1 203 ? -14.196 8.620 -8.782 1.00 87.50 203 ARG A O 1
ATOM 1514 N N . ALA A 1 204 ? -12.818 9.139 -10.502 1.00 88.75 204 ALA A N 1
ATOM 1515 C CA . ALA A 1 204 ? -12.402 7.784 -10.833 1.00 88.75 204 ALA A CA 1
ATOM 1516 C C . ALA A 1 204 ? -11.523 7.192 -9.719 1.00 88.75 204 ALA A C 1
ATOM 1518 O O . ALA A 1 204 ? -11.876 6.167 -9.138 1.00 88.75 204 ALA A O 1
ATOM 1519 N N . LEU A 1 205 ? -10.486 7.921 -9.296 1.00 89.00 205 LEU A N 1
ATOM 1520 C CA . LEU A 1 205 ? -9.621 7.545 -8.172 1.00 89.00 205 LEU A CA 1
ATOM 1521 C C . LEU A 1 205 ? -10.407 7.329 -6.875 1.00 89.00 205 LEU A C 1
ATOM 1523 O O . LEU A 1 205 ? -10.180 6.361 -6.154 1.00 89.00 205 LEU A O 1
ATOM 1527 N N . SER A 1 206 ? -11.379 8.200 -6.595 1.00 89.50 206 SER A N 1
ATOM 1528 C CA . SER A 1 206 ? -12.282 8.035 -5.455 1.00 89.50 206 SER A CA 1
ATOM 1529 C C . SER A 1 206 ? -13.145 6.773 -5.580 1.00 89.50 206 SER A C 1
ATOM 1531 O O . SER A 1 206 ? -13.329 6.058 -4.597 1.00 89.50 206 SER A O 1
ATOM 1533 N N . ALA A 1 207 ? -13.644 6.451 -6.781 1.00 90.12 207 ALA A N 1
ATOM 1534 C CA . ALA A 1 207 ? -14.439 5.243 -7.010 1.00 90.12 207 ALA A CA 1
ATOM 1535 C C . ALA A 1 207 ? -13.636 3.962 -6.739 1.00 90.12 207 ALA A C 1
ATOM 1537 O O . ALA A 1 207 ? -14.167 3.054 -6.095 1.00 90.12 207 ALA A O 1
ATOM 1538 N N . VAL A 1 208 ? -12.370 3.927 -7.171 1.00 91.62 208 VAL A N 1
ATOM 1539 C CA . VAL A 1 208 ? -11.428 2.833 -6.886 1.00 91.62 208 VAL A CA 1
ATOM 1540 C C . VAL A 1 208 ? -11.131 2.742 -5.396 1.00 91.62 208 VAL A C 1
ATOM 1542 O O . VAL A 1 208 ? -11.278 1.681 -4.800 1.00 91.62 208 VAL A O 1
ATOM 1545 N N . GLY A 1 209 ? -10.795 3.854 -4.743 1.00 87.56 209 GLY A N 1
ATOM 1546 C CA . GLY A 1 209 ? -10.462 3.829 -3.319 1.00 87.56 209 GLY A CA 1
ATOM 1547 C C . GLY A 1 209 ? -11.620 3.489 -2.381 1.00 87.56 209 GLY A C 1
ATOM 1548 O O . GLY A 1 209 ? -11.390 2.995 -1.276 1.00 87.56 209 GLY A O 1
ATOM 1549 N N . GLN A 1 210 ? -12.865 3.719 -2.807 1.00 89.56 210 GLN A N 1
ATOM 1550 C CA . GLN A 1 210 ? -14.060 3.248 -2.098 1.00 89.56 210 GLN A CA 1
ATOM 1551 C C . GLN A 1 210 ? -14.298 1.737 -2.250 1.00 89.56 210 GLN A C 1
ATOM 1553 O O . GLN A 1 210 ? -15.062 1.171 -1.469 1.00 89.56 210 GLN A O 1
ATOM 1558 N N . ARG A 1 211 ? -13.662 1.108 -3.242 1.00 92.50 211 ARG A N 1
ATOM 1559 C CA . ARG A 1 211 ? -13.744 -0.315 -3.604 1.00 92.50 211 ARG A CA 1
ATOM 1560 C C . ARG A 1 211 ? -12.377 -0.978 -3.519 1.00 92.50 211 ARG A C 1
ATOM 1562 O O . ARG A 1 211 ? -12.036 -1.816 -4.350 1.00 92.50 211 ARG A O 1
ATOM 1569 N N . SER A 1 212 ? -11.552 -0.542 -2.572 1.00 90.00 212 SER A N 1
ATOM 1570 C CA . SER A 1 212 ? -10.137 -0.877 -2.601 1.00 90.00 212 SER A CA 1
ATOM 1571 C C . SER A 1 212 ? -9.864 -2.379 -2.500 1.00 90.00 212 SER A C 1
ATOM 1573 O O . SER A 1 212 ? -8.931 -2.857 -3.129 1.00 90.00 212 SER A O 1
ATOM 1575 N N . LEU A 1 213 ? -10.683 -3.122 -1.746 1.00 87.31 213 LEU A N 1
ATOM 1576 C CA . LEU A 1 213 ? -10.562 -4.575 -1.613 1.00 87.31 213 LEU A CA 1
ATOM 1577 C C . LEU A 1 213 ? -11.030 -5.274 -2.892 1.00 87.31 213 LEU A C 1
ATOM 1579 O O . LEU A 1 213 ? -10.349 -6.163 -3.387 1.00 87.31 213 LEU A O 1
ATOM 1583 N N . THR A 1 214 ? -12.164 -4.840 -3.450 1.00 91.81 214 THR A N 1
ATOM 1584 C CA . THR A 1 214 ? -12.683 -5.379 -4.715 1.00 91.81 214 THR A CA 1
ATOM 1585 C C . THR A 1 214 ? -11.693 -5.139 -5.863 1.00 91.81 214 THR A C 1
ATOM 1587 O O . THR A 1 214 ? -11.420 -6.048 -6.640 1.00 91.81 214 THR A O 1
ATOM 1590 N N . CYS A 1 215 ? -11.122 -3.934 -5.958 1.00 91.69 215 CYS A N 1
ATOM 1591 C CA . CYS A 1 215 ? -10.152 -3.593 -6.999 1.00 91.69 215 CYS A CA 1
ATOM 1592 C C . CYS A 1 215 ? -8.850 -4.375 -6.828 1.00 91.69 215 CYS A C 1
ATOM 1594 O O . CYS A 1 215 ? -8.345 -4.894 -7.813 1.00 91.69 215 CYS A O 1
ATOM 1596 N N . TYR A 1 216 ? -8.338 -4.500 -5.599 1.00 89.00 216 TYR A N 1
ATOM 1597 C CA . TYR A 1 216 ? -7.144 -5.300 -5.318 1.00 89.00 216 TYR A CA 1
ATOM 1598 C C . TYR A 1 216 ? -7.331 -6.763 -5.734 1.00 89.00 216 TYR A C 1
ATOM 1600 O O . TYR A 1 216 ? -6.503 -7.329 -6.438 1.00 89.00 216 TYR A O 1
ATOM 1608 N N . LEU A 1 217 ? -8.475 -7.353 -5.385 1.00 88.50 217 LEU A N 1
ATOM 1609 C CA . LEU A 1 217 ? -8.800 -8.718 -5.786 1.00 88.50 217 LEU A CA 1
ATOM 1610 C C . LEU A 1 217 ? -8.888 -8.893 -7.291 1.00 88.50 217 LEU A C 1
ATOM 1612 O O . LEU A 1 217 ? -8.418 -9.894 -7.819 1.00 88.50 217 LEU A O 1
ATOM 1616 N N . LEU A 1 218 ? -9.488 -7.922 -7.974 1.00 90.31 218 LEU A N 1
ATOM 1617 C CA . LEU A 1 218 ? -9.584 -7.936 -9.421 1.00 90.31 218 LEU A CA 1
ATOM 1618 C C . LEU A 1 218 ? -8.202 -7.800 -10.075 1.00 90.31 218 LEU A C 1
ATOM 1620 O O . LEU A 1 218 ? -7.951 -8.466 -11.070 1.00 90.31 218 LEU A O 1
ATOM 1624 N N . GLN A 1 219 ? -7.297 -6.995 -9.506 1.00 90.44 219 GLN A N 1
ATOM 1625 C CA . GLN A 1 219 ? -5.908 -6.909 -9.970 1.00 90.44 219 GLN A CA 1
ATOM 1626 C C . GLN A 1 219 ? -5.221 -8.274 -9.877 1.00 90.44 219 GLN A C 1
ATOM 1628 O O . GLN A 1 219 ? -4.668 -8.738 -10.870 1.00 90.44 219 GLN A O 1
ATOM 1633 N N . SER A 1 220 ? -5.316 -8.948 -8.728 1.0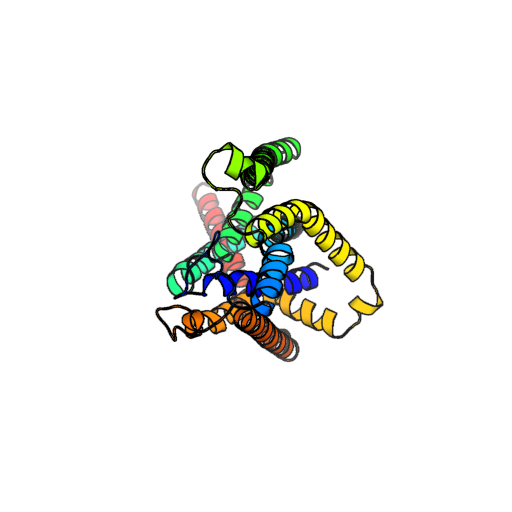0 87.00 220 SER A N 1
ATOM 1634 C CA . SER A 1 220 ? -4.764 -10.297 -8.572 1.00 87.00 220 SER A CA 1
ATOM 1635 C C . SER A 1 220 ? -5.434 -11.307 -9.507 1.00 87.00 220 SER A C 1
ATOM 1637 O O . SER A 1 220 ? -4.746 -12.125 -10.103 1.00 87.00 220 SER A O 1
ATOM 1639 N N . LEU A 1 221 ? -6.756 -11.234 -9.695 1.00 87.88 221 LEU A N 1
ATOM 1640 C CA . LEU A 1 221 ? -7.488 -12.129 -10.597 1.00 87.88 221 LEU A CA 1
ATOM 1641 C C . LEU A 1 221 ? -7.090 -11.941 -12.069 1.00 87.88 221 LEU A C 1
ATOM 1643 O O . LEU A 1 221 ? -7.182 -12.886 -12.841 1.00 87.88 221 LEU A O 1
ATOM 1647 N N . ILE A 1 222 ? -6.648 -10.743 -12.455 1.00 87.69 222 ILE A N 1
ATOM 1648 C CA . ILE A 1 222 ? -6.105 -10.476 -13.791 1.00 87.69 222 ILE A CA 1
ATOM 1649 C C . ILE A 1 222 ? -4.662 -10.988 -13.888 1.00 87.69 222 ILE A C 1
ATOM 1651 O O . ILE A 1 222 ? -4.327 -11.691 -14.833 1.00 87.69 222 ILE A O 1
ATOM 1655 N N . MET A 1 223 ? -3.804 -10.658 -12.921 1.00 84.50 223 MET A N 1
ATOM 1656 C CA . MET A 1 223 ? -2.364 -10.934 -13.009 1.00 84.50 223 MET A CA 1
ATOM 1657 C C . MET A 1 223 ? -1.997 -12.405 -12.772 1.00 84.50 223 MET A C 1
ATOM 1659 O O . MET A 1 223 ? -1.150 -12.945 -13.480 1.00 84.50 223 MET A O 1
ATOM 1663 N N . VAL A 1 224 ? -2.625 -13.072 -11.801 1.00 84.44 224 VAL A N 1
ATOM 1664 C CA . VAL A 1 224 ? -2.240 -14.426 -11.357 1.00 84.44 224 VAL A CA 1
ATOM 1665 C C . VAL A 1 224 ? -2.475 -15.511 -12.419 1.00 84.44 224 VAL A C 1
ATOM 1667 O O . VAL A 1 224 ? -1.639 -16.400 -12.548 1.00 84.44 224 VAL A O 1
ATOM 1670 N N . PRO A 1 225 ? -3.545 -15.490 -13.228 1.00 83.81 225 PRO A N 1
ATOM 1671 C CA . PRO A 1 225 ? -3.673 -16.452 -14.324 1.00 83.81 225 PRO A CA 1
ATOM 1672 C C . PRO A 1 225 ? -2.701 -16.198 -15.483 1.00 83.81 225 PRO A C 1
ATOM 1674 O O . PRO A 1 225 ? -2.407 -17.121 -16.234 1.00 83.81 225 PRO A O 1
ATOM 1677 N N . LEU A 1 226 ? -2.221 -14.961 -15.649 1.00 83.56 226 LEU A N 1
ATOM 1678 C CA . LEU A 1 226 ? -1.420 -14.559 -16.807 1.00 83.56 226 LEU A CA 1
ATOM 1679 C C . LEU A 1 226 ? 0.089 -14.742 -16.577 1.00 83.56 226 LEU A C 1
ATO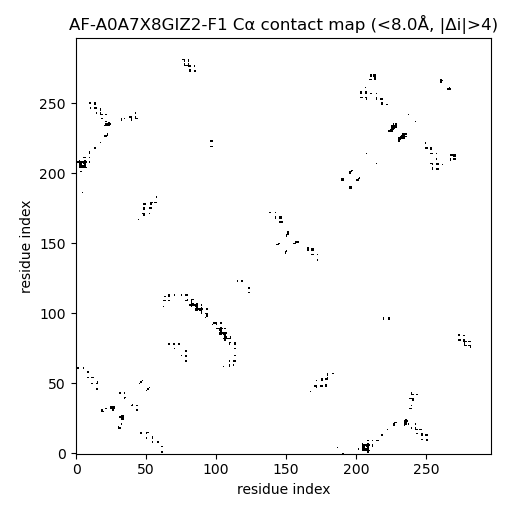M 1681 O O . LEU A 1 226 ? 0.785 -15.265 -17.439 1.00 83.56 226 LEU A O 1
ATOM 1685 N N . LEU A 1 227 ? 0.610 -14.285 -15.439 1.00 80.88 227 LEU A N 1
ATOM 1686 C CA . LEU A 1 227 ? 2.044 -14.004 -15.286 1.00 80.88 227 LEU A CA 1
ATOM 1687 C C . LEU A 1 227 ? 2.890 -15.115 -14.629 1.00 80.88 227 LEU A C 1
ATOM 1689 O O . LEU A 1 227 ? 3.987 -15.378 -15.129 1.00 80.88 227 LEU A O 1
ATOM 1693 N N . PRO A 1 228 ? 2.450 -15.762 -13.531 1.00 78.06 228 PRO A N 1
ATOM 1694 C CA . PRO A 1 228 ? 3.222 -16.793 -12.840 1.00 78.06 228 PRO A CA 1
ATOM 1695 C C . PRO A 1 228 ? 3.677 -17.950 -13.733 1.00 78.06 228 PRO A C 1
ATOM 1697 O O . PRO A 1 228 ? 2.969 -18.372 -14.645 1.00 78.06 228 PRO A O 1
ATOM 1700 N N . ALA A 1 229 ? 4.830 -18.532 -13.395 1.00 74.25 229 ALA A N 1
ATOM 1701 C CA . ALA A 1 229 ? 5.430 -19.647 -14.133 1.00 74.25 229 ALA A CA 1
ATOM 1702 C C . ALA A 1 229 ? 4.545 -20.906 -14.187 1.00 74.25 229 ALA A C 1
ATOM 1704 O O . ALA A 1 229 ? 4.662 -21.702 -15.110 1.00 74.25 229 ALA A O 1
ATOM 1705 N N . TRP A 1 230 ? 3.656 -21.088 -13.208 1.00 70.06 230 TRP A N 1
ATOM 1706 C CA . TRP A 1 230 ? 2.744 -22.234 -13.123 1.00 70.06 230 TRP A CA 1
ATOM 1707 C C . TRP A 1 230 ? 1.388 -22.008 -13.815 1.00 70.06 230 TRP A C 1
ATOM 1709 O O . TRP A 1 230 ? 0.514 -22.869 -13.720 1.00 70.06 230 TRP A O 1
ATOM 1719 N N . THR A 1 231 ? 1.173 -20.856 -14.461 1.00 81.50 231 THR A N 1
ATOM 1720 C CA . THR A 1 231 ? -0.049 -20.564 -15.229 1.00 81.50 231 THR A CA 1
ATOM 1721 C C . THR A 1 231 ? 0.275 -20.381 -16.713 1.00 81.50 231 THR A C 1
ATOM 1723 O O . THR A 1 231 ? 0.807 -21.300 -17.326 1.00 81.50 231 THR A O 1
ATOM 1726 N N . LEU A 1 232 ? -0.040 -19.230 -17.313 1.00 80.12 232 LEU A N 1
ATOM 1727 C CA . LEU A 1 232 ? 0.303 -18.932 -18.707 1.00 80.12 232 LEU A CA 1
ATOM 1728 C C . LEU A 1 232 ? 1.764 -18.501 -18.881 1.00 80.12 232 LEU A C 1
ATOM 1730 O O . LEU A 1 232 ? 2.216 -18.368 -20.013 1.00 80.12 232 LEU A O 1
ATOM 1734 N N . ALA A 1 233 ? 2.490 -18.287 -17.778 1.00 80.56 233 ALA A N 1
ATOM 1735 C CA . ALA A 1 233 ? 3.918 -17.988 -17.758 1.00 80.56 233 ALA A CA 1
ATOM 1736 C C . ALA A 1 233 ? 4.348 -16.777 -18.610 1.00 80.56 233 ALA A C 1
ATOM 1738 O O . ALA A 1 233 ? 5.538 -16.622 -18.877 1.00 80.56 233 ALA A O 1
ATOM 1739 N N . LEU A 1 234 ? 3.427 -15.857 -18.942 1.00 78.44 234 LEU A N 1
ATOM 1740 C CA . LEU A 1 234 ? 3.735 -14.632 -19.699 1.00 78.44 234 LEU A CA 1
ATOM 1741 C C . LEU A 1 234 ? 4.773 -13.758 -18.980 1.00 78.44 234 LEU A C 1
ATOM 1743 O O . LEU A 1 234 ? 5.467 -12.974 -19.617 1.00 78.44 234 LEU A O 1
ATOM 1747 N N . GLY A 1 235 ? 4.929 -13.918 -17.661 1.00 75.25 235 GLY A N 1
ATOM 1748 C CA . GLY A 1 235 ? 5.980 -13.265 -16.879 1.00 75.25 235 GLY A CA 1
ATOM 1749 C C . GLY A 1 235 ? 7.412 -13.615 -17.306 1.00 75.25 235 GLY A C 1
ATOM 1750 O O . GLY A 1 235 ? 8.314 -12.861 -16.956 1.00 75.25 235 GLY A O 1
ATOM 1751 N N . ALA A 1 236 ? 7.624 -14.700 -18.065 1.00 75.94 236 ALA A N 1
ATOM 1752 C CA . ALA A 1 236 ? 8.927 -15.040 -18.646 1.00 75.94 236 ALA A CA 1
ATOM 1753 C C . ALA A 1 236 ? 9.296 -14.177 -19.862 1.00 75.94 236 ALA A C 1
ATOM 1755 O O . ALA A 1 236 ? 10.471 -13.941 -20.148 1.00 75.94 236 ALA A O 1
ATOM 1756 N N . GLU A 1 237 ? 8.284 -13.711 -20.590 1.00 79.50 237 GLU A N 1
ATOM 1757 C CA . GLU A 1 237 ? 8.455 -12.988 -21.850 1.00 79.50 237 GLU A CA 1
ATOM 1758 C C . GLU A 1 237 ? 8.475 -11.468 -21.650 1.00 79.50 237 GLU A C 1
ATOM 1760 O O . GLU A 1 237 ? 9.000 -10.740 -22.492 1.00 79.50 237 GLU A O 1
ATOM 1765 N N . LEU A 1 238 ? 7.943 -10.985 -20.523 1.00 78.81 238 LEU A N 1
ATOM 1766 C CA . LEU A 1 238 ? 7.860 -9.560 -20.216 1.00 78.81 238 LEU A CA 1
ATOM 1767 C C . LEU A 1 238 ? 9.225 -8.968 -19.835 1.00 78.81 238 LEU A C 1
ATOM 1769 O O . LEU A 1 238 ? 9.927 -9.454 -18.951 1.00 78.81 238 LEU A O 1
A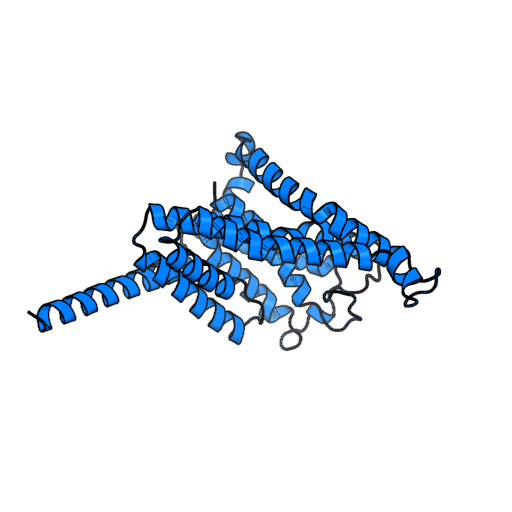TOM 1773 N N . ASP A 1 239 ? 9.559 -7.854 -20.479 1.00 76.94 239 ASP A N 1
ATOM 1774 C CA . ASP A 1 239 ? 10.603 -6.923 -20.048 1.00 76.94 239 ASP A CA 1
ATOM 1775 C C . ASP A 1 239 ? 10.057 -5.911 -19.013 1.00 76.94 239 ASP A C 1
ATOM 1777 O O . ASP A 1 239 ? 8.866 -5.887 -18.680 1.00 76.94 239 ASP A O 1
ATOM 1781 N N . ALA A 1 240 ? 10.924 -5.050 -18.470 1.00 76.31 240 ALA A N 1
ATOM 1782 C CA . ALA A 1 240 ? 10.517 -4.066 -17.463 1.00 76.31 240 ALA A CA 1
ATOM 1783 C C . ALA A 1 240 ? 9.450 -3.092 -18.001 1.00 76.31 240 ALA A C 1
ATOM 1785 O O . ALA A 1 240 ? 8.531 -2.696 -17.274 1.00 76.31 240 ALA A O 1
ATOM 1786 N N . THR A 1 241 ? 9.555 -2.718 -19.278 1.00 82.06 241 THR A N 1
ATOM 1787 C CA . THR A 1 241 ? 8.654 -1.771 -19.943 1.00 82.06 241 THR A CA 1
ATOM 1788 C C . THR A 1 241 ? 7.254 -2.352 -20.151 1.00 82.06 241 THR A C 1
ATOM 1790 O O . THR A 1 241 ? 6.253 -1.747 -19.753 1.00 82.06 241 THR A O 1
ATOM 1793 N N . SER A 1 242 ? 7.165 -3.545 -20.729 1.00 83.56 242 SER A N 1
ATOM 1794 C CA . SER A 1 242 ? 5.925 -4.293 -20.944 1.00 83.56 242 SER A CA 1
ATOM 1795 C C . SER A 1 242 ? 5.276 -4.707 -19.624 1.00 83.56 242 SER A C 1
ATOM 1797 O O . SER A 1 242 ? 4.052 -4.626 -19.508 1.00 83.56 242 SER A O 1
ATOM 1799 N N . ALA A 1 243 ? 6.057 -5.025 -18.586 1.00 84.19 243 ALA A N 1
ATOM 1800 C CA . ALA A 1 243 ? 5.540 -5.251 -17.239 1.00 84.19 243 ALA A CA 1
ATOM 1801 C C . ALA A 1 243 ? 4.883 -3.989 -16.652 1.00 84.19 243 ALA A C 1
ATOM 1803 O O . ALA A 1 243 ? 3.769 -4.049 -16.120 1.00 84.19 243 ALA A O 1
ATOM 1804 N N . LEU A 1 244 ? 5.519 -2.819 -16.788 1.00 86.81 244 LEU A N 1
ATOM 1805 C CA . LEU A 1 244 ? 4.918 -1.555 -16.355 1.00 86.81 244 LEU A CA 1
ATOM 1806 C C . LEU A 1 244 ? 3.622 -1.260 -17.127 1.00 86.81 244 LEU A C 1
ATOM 1808 O O . LEU A 1 244 ? 2.619 -0.873 -16.521 1.00 86.81 244 LEU A O 1
ATOM 1812 N N . LEU A 1 245 ? 3.613 -1.478 -18.445 1.00 89.12 245 LEU A N 1
ATOM 1813 C CA . LEU A 1 245 ? 2.413 -1.320 -19.270 1.00 89.12 245 LEU A CA 1
ATOM 1814 C C . LEU A 1 245 ? 1.297 -2.275 -18.835 1.00 89.12 245 LEU A C 1
ATOM 1816 O O . LEU A 1 245 ? 0.156 -1.839 -18.680 1.00 89.12 245 LEU A O 1
ATOM 1820 N N . ALA A 1 246 ? 1.614 -3.542 -18.561 1.00 88.44 246 ALA A N 1
ATOM 1821 C CA . ALA A 1 246 ? 0.662 -4.526 -18.056 1.00 88.44 246 ALA A CA 1
ATOM 1822 C C . ALA A 1 246 ? 0.072 -4.106 -16.698 1.00 88.44 246 ALA A C 1
ATOM 1824 O O . ALA A 1 246 ? -1.138 -4.231 -16.481 1.00 88.44 246 ALA A O 1
ATOM 1825 N N . ALA A 1 247 ? 0.883 -3.538 -15.799 1.00 89.06 247 ALA A N 1
ATOM 1826 C CA . ALA A 1 247 ? 0.403 -3.002 -14.527 1.00 89.06 247 ALA A CA 1
ATOM 1827 C C . ALA A 1 247 ? -0.534 -1.801 -14.709 1.00 89.06 247 ALA A C 1
ATOM 1829 O O . ALA A 1 247 ? -1.606 -1.756 -14.097 1.00 89.06 247 ALA A O 1
ATOM 1830 N N . VAL A 1 248 ? -0.173 -0.849 -15.575 1.00 91.19 248 VAL A N 1
ATOM 1831 C CA . VAL A 1 248 ? -1.010 0.320 -15.889 1.00 91.19 248 VAL A CA 1
ATOM 1832 C C . VAL A 1 248 ? -2.322 -0.109 -16.545 1.00 91.19 248 VAL A C 1
ATOM 1834 O O . VAL A 1 248 ? -3.382 0.394 -16.169 1.00 91.19 248 VAL A O 1
ATOM 1837 N N . LEU A 1 249 ? -2.278 -1.068 -17.472 1.00 93.00 249 LEU A N 1
ATOM 1838 C CA . LEU A 1 249 ? -3.459 -1.617 -18.132 1.00 93.00 249 LEU A CA 1
ATOM 1839 C C . LEU A 1 249 ? -4.370 -2.333 -17.130 1.00 93.00 249 LEU A C 1
ATOM 1841 O O . LEU A 1 249 ? -5.570 -2.066 -17.090 1.00 93.00 249 LEU A O 1
ATOM 1845 N N . THR A 1 250 ? -3.803 -3.173 -16.264 1.00 93.31 250 THR A N 1
ATOM 1846 C CA . THR A 1 250 ? -4.548 -3.849 -15.192 1.00 93.31 250 THR A CA 1
ATOM 1847 C C . THR A 1 250 ? -5.219 -2.826 -14.275 1.00 93.31 250 THR A C 1
ATOM 1849 O O . THR A 1 250 ? -6.411 -2.927 -13.966 1.00 93.31 250 THR A O 1
ATOM 1852 N N . TYR A 1 251 ? -4.491 -1.780 -13.878 1.00 93.38 251 TYR A N 1
ATOM 1853 C CA . TYR A 1 251 ? -5.055 -0.694 -13.085 1.00 93.38 251 TYR A CA 1
ATOM 1854 C C . TYR A 1 251 ? -6.175 0.047 -13.834 1.00 93.38 251 TYR A C 1
ATOM 1856 O O . TYR A 1 251 ? -7.228 0.307 -13.254 1.00 93.38 251 TYR A O 1
ATOM 1864 N N . ALA A 1 252 ? -6.013 0.329 -15.127 1.00 93.94 252 ALA A N 1
ATOM 1865 C CA . ALA A 1 252 ? -7.043 0.965 -15.943 1.00 93.94 252 ALA A CA 1
ATOM 1866 C C . ALA A 1 252 ? -8.308 0.097 -16.063 1.00 93.94 252 ALA A C 1
ATOM 1868 O O . ALA A 1 252 ? -9.415 0.604 -15.880 1.00 93.94 252 ALA A O 1
ATOM 1869 N N . ILE A 1 253 ? -8.167 -1.213 -16.280 1.00 94.19 253 ILE A N 1
ATOM 1870 C CA . ILE A 1 253 ? -9.290 -2.161 -16.313 1.00 94.19 253 ILE A CA 1
ATOM 1871 C C . ILE A 1 253 ? -10.019 -2.158 -14.966 1.00 94.19 253 ILE A C 1
ATOM 1873 O O . ILE A 1 253 ? -11.236 -1.968 -14.913 1.00 94.19 253 ILE A O 1
ATOM 1877 N N . THR A 1 254 ? -9.286 -2.287 -13.857 1.00 93.62 254 THR A N 1
ATOM 1878 C CA . THR A 1 254 ? -9.901 -2.270 -12.518 1.00 93.62 254 THR A CA 1
ATOM 1879 C C . THR A 1 254 ? -10.577 -0.934 -12.197 1.00 93.62 254 THR A C 1
ATOM 1881 O O . THR A 1 254 ? -11.659 -0.914 -11.607 1.00 93.62 254 THR A O 1
ATOM 1884 N N . MET A 1 255 ? -10.017 0.185 -12.665 1.00 94.00 255 MET A N 1
ATOM 1885 C CA . MET A 1 255 ? -10.621 1.516 -12.591 1.00 94.00 255 MET A CA 1
ATOM 1886 C C . MET A 1 255 ? -11.943 1.592 -13.365 1.00 94.00 255 MET A C 1
ATOM 1888 O O . MET A 1 255 ? -12.929 2.130 -12.851 1.00 94.00 255 MET A O 1
ATOM 1892 N N . LEU A 1 256 ? -11.999 1.040 -14.580 1.00 94.69 256 LEU A N 1
ATOM 1893 C CA . LEU A 1 256 ? -13.225 0.987 -15.379 1.00 94.69 256 LEU A CA 1
ATOM 1894 C C . LEU A 1 256 ? -14.304 0.143 -14.694 1.00 94.69 256 LEU A C 1
ATOM 1896 O O . LEU A 1 256 ? -15.452 0.585 -14.604 1.00 94.69 256 LEU A O 1
ATOM 1900 N N . VAL A 1 257 ? -13.936 -1.009 -14.126 1.00 94.19 257 VAL A N 1
ATOM 1901 C CA . VAL A 1 257 ? -14.863 -1.844 -13.346 1.00 94.19 257 VAL A CA 1
ATOM 1902 C C . VAL A 1 257 ? -15.366 -1.099 -12.107 1.00 94.19 257 VAL A C 1
ATOM 1904 O O . VAL A 1 257 ? -16.568 -1.083 -11.842 1.00 94.19 257 VAL A O 1
ATOM 1907 N N . ALA A 1 258 ? -14.495 -0.393 -11.381 1.00 93.38 258 ALA A N 1
ATOM 1908 C CA . ALA A 1 258 ? -14.900 0.416 -10.231 1.00 93.38 258 ALA A CA 1
ATOM 1909 C C . ALA A 1 258 ? -15.889 1.531 -10.616 1.00 93.38 258 ALA A C 1
ATOM 1911 O O . ALA A 1 258 ? -16.840 1.811 -9.880 1.00 93.38 258 ALA A O 1
ATOM 1912 N N . LEU A 1 259 ? -15.696 2.155 -11.782 1.00 93.31 259 LEU A N 1
ATOM 1913 C CA . LEU A 1 259 ? -16.624 3.140 -12.336 1.00 93.31 259 LEU A CA 1
ATOM 1914 C C . LEU A 1 259 ? -17.956 2.509 -12.768 1.00 93.31 259 LEU A C 1
ATOM 1916 O O . LEU A 1 259 ? -19.006 3.113 -12.537 1.00 93.31 259 LEU A O 1
ATOM 1920 N N . ALA A 1 260 ? -17.940 1.311 -13.352 1.00 93.25 260 ALA A N 1
ATOM 1921 C CA . ALA A 1 260 ? -19.147 0.576 -13.733 1.00 93.25 260 ALA A CA 1
ATOM 1922 C C . ALA A 1 260 ? -19.981 0.174 -12.504 1.00 93.25 260 ALA A C 1
ATOM 1924 O O . ALA A 1 260 ? -21.182 0.445 -12.453 1.00 93.25 260 ALA A O 1
ATOM 1925 N N . LEU A 1 261 ? -19.336 -0.362 -11.464 1.00 92.69 261 LEU A N 1
ATOM 1926 C CA . LEU A 1 261 ? -19.973 -0.682 -10.181 1.00 92.69 261 LEU A CA 1
ATOM 1927 C C . LEU A 1 261 ? -20.534 0.561 -9.487 1.00 92.69 261 LEU A C 1
ATOM 1929 O O . LEU A 1 261 ? -21.567 0.500 -8.823 1.00 92.69 261 LEU A O 1
ATOM 1933 N N . ARG A 1 262 ? -19.867 1.709 -9.648 1.00 92.44 262 ARG A N 1
ATOM 1934 C CA . ARG A 1 262 ? -20.370 2.985 -9.139 1.00 92.44 262 ARG A CA 1
ATOM 1935 C C . ARG A 1 262 ? -21.649 3.423 -9.847 1.00 92.44 262 ARG A C 1
ATOM 1937 O O . ARG A 1 262 ? -22.563 3.893 -9.177 1.00 92.44 262 ARG A O 1
ATOM 1944 N N . ARG A 1 263 ? -21.714 3.287 -11.175 1.00 90.75 263 ARG A N 1
ATOM 1945 C CA . ARG A 1 263 ? -22.920 3.612 -11.958 1.00 90.75 263 ARG A CA 1
ATOM 1946 C C . ARG A 1 263 ? -24.076 2.658 -11.652 1.00 90.75 263 ARG A C 1
ATOM 1948 O O . ARG A 1 263 ? -25.216 3.095 -11.610 1.00 90.75 263 ARG A O 1
ATOM 1955 N N . SER A 1 264 ? -23.768 1.398 -11.364 1.00 89.31 264 SER A N 1
ATOM 1956 C CA . SER A 1 264 ? -24.745 0.326 -11.126 1.00 89.31 264 SER A CA 1
ATOM 1957 C C . SER A 1 264 ? -25.205 0.240 -9.660 1.00 89.31 264 SER A C 1
ATOM 1959 O O . SER A 1 264 ? -25.294 -0.846 -9.097 1.00 89.31 264 SER A O 1
ATOM 1961 N N . GLY A 1 265 ? -25.449 1.384 -9.006 1.00 86.00 265 GLY A N 1
ATOM 1962 C CA . GLY A 1 265 ? -25.959 1.429 -7.622 1.00 86.00 265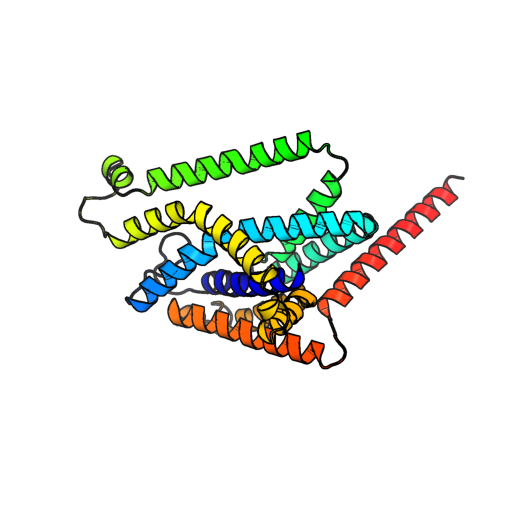 GLY A CA 1
ATOM 1963 C C . GLY A 1 265 ? -24.895 1.459 -6.515 1.00 86.00 265 GLY A C 1
ATOM 1964 O O . GLY A 1 265 ? -25.170 1.096 -5.376 1.00 86.00 265 GLY A O 1
ATOM 1965 N N . ASP A 1 266 ? -23.674 1.892 -6.831 1.00 87.12 266 ASP A N 1
ATOM 1966 C CA . ASP A 1 266 ? -22.552 2.007 -5.890 1.00 87.12 266 ASP A CA 1
ATOM 1967 C C . ASP A 1 266 ? -22.183 0.697 -5.155 1.00 87.12 266 ASP A C 1
ATOM 1969 O O . ASP A 1 266 ? -21.729 0.721 -4.009 1.00 87.12 266 ASP A O 1
ATOM 1973 N N . ALA A 1 267 ? -22.289 -0.447 -5.842 1.00 88.25 267 ALA A N 1
ATOM 1974 C CA . ALA A 1 267 ? -21.968 -1.768 -5.294 1.00 88.25 267 ALA A CA 1
ATOM 1975 C C . ALA A 1 267 ? -20.491 -1.888 -4.864 1.00 88.25 267 ALA A C 1
ATOM 1977 O O . ALA A 1 267 ? -19.590 -1.416 -5.569 1.00 88.25 267 ALA A O 1
ATOM 1978 N N . LYS A 1 268 ? -20.245 -2.520 -3.704 1.00 91.56 268 LYS A N 1
ATOM 1979 C CA . LYS A 1 268 ? -18.910 -2.734 -3.095 1.00 91.56 268 LYS A CA 1
ATOM 1980 C C . LYS A 1 268 ? -18.815 -4.174 -2.566 1.00 91.56 268 LYS A C 1
ATOM 1982 O O . LYS A 1 268 ? -18.862 -4.363 -1.349 1.00 91.56 268 LYS A O 1
ATOM 1987 N N . PRO A 1 269 ? -18.796 -5.190 -3.450 1.00 90.88 269 PRO A N 1
ATOM 1988 C CA . PRO A 1 269 ? -19.108 -6.570 -3.074 1.00 90.88 269 PRO A CA 1
ATOM 1989 C C . PRO A 1 269 ? -18.170 -7.136 -2.004 1.00 90.88 269 PRO A C 1
ATOM 1991 O O . PRO A 1 269 ? -18.629 -7.610 -0.962 1.00 90.88 269 PRO A O 1
ATOM 1994 N N . ALA A 1 270 ? -16.854 -7.021 -2.208 1.00 90.06 270 ALA A N 1
ATOM 1995 C CA . ALA A 1 270 ? -15.877 -7.554 -1.262 1.00 90.06 270 ALA A CA 1
ATOM 1996 C C . ALA A 1 270 ? -15.907 -6.780 0.066 1.00 90.06 270 ALA A C 1
ATOM 1998 O O . ALA A 1 270 ? -15.828 -7.360 1.150 1.00 90.06 270 ALA A O 1
ATOM 1999 N N . GLU A 1 271 ? -16.074 -5.457 0.014 1.00 92.06 271 GLU A N 1
ATOM 2000 C CA . GLU A 1 271 ? -16.164 -4.618 1.208 1.00 92.06 271 GLU A CA 1
ATOM 2001 C C . GLU A 1 271 ? -17.431 -4.904 2.022 1.00 92.06 271 GLU A C 1
ATOM 2003 O O . GLU A 1 271 ? -17.387 -4.903 3.255 1.00 92.06 271 GLU A O 1
ATOM 2008 N N . GLN A 1 272 ? -18.559 -5.138 1.348 1.00 91.50 272 GLN A N 1
ATOM 2009 C CA . GLN A 1 272 ? -19.827 -5.514 1.969 1.00 91.50 272 GLN A CA 1
ATOM 2010 C C . GLN A 1 272 ? -19.715 -6.881 2.639 1.00 91.50 272 GLN A C 1
ATOM 2012 O O . GLN A 1 272 ? -20.130 -7.015 3.792 1.00 91.50 272 GLN A O 1
ATOM 2017 N N . LEU A 1 273 ? -19.088 -7.855 1.974 1.00 91.12 273 LEU A N 1
ATOM 2018 C CA . LEU A 1 273 ? -18.817 -9.172 2.545 1.00 91.12 273 LEU A CA 1
ATOM 2019 C C . LEU A 1 273 ? -17.960 -9.063 3.812 1.00 91.12 273 LEU A C 1
ATOM 2021 O O . LEU A 1 273 ? -18.355 -9.546 4.874 1.00 91.12 273 LEU A O 1
ATOM 2025 N N . LEU A 1 274 ? -16.832 -8.351 3.741 1.00 89.56 274 LEU A N 1
ATOM 2026 C CA . LEU A 1 274 ? -15.952 -8.150 4.892 1.00 89.56 274 LEU A CA 1
ATOM 2027 C C . LEU A 1 274 ? -16.671 -7.427 6.043 1.00 89.56 274 LEU A C 1
ATOM 2029 O O . LEU A 1 274 ? -16.499 -7.777 7.213 1.00 89.56 274 LEU A O 1
ATOM 2033 N N . ARG A 1 275 ? -17.510 -6.430 5.733 1.00 90.38 275 ARG A N 1
ATOM 2034 C CA . ARG A 1 275 ? -18.324 -5.729 6.736 1.00 90.38 275 ARG A CA 1
ATOM 2035 C C . ARG A 1 275 ? -19.344 -6.662 7.386 1.00 90.38 275 ARG A C 1
ATOM 2037 O O . ARG A 1 275 ? -19.506 -6.602 8.605 1.00 90.38 275 ARG A O 1
ATOM 2044 N N . ALA A 1 276 ? -20.011 -7.508 6.605 1.00 90.94 276 ALA A N 1
ATOM 2045 C CA . ALA A 1 276 ? -20.983 -8.470 7.107 1.00 90.94 276 ALA A CA 1
ATOM 2046 C C . ALA A 1 276 ? -20.320 -9.494 8.040 1.00 90.94 276 ALA A C 1
ATOM 2048 O O . ALA A 1 276 ? -20.834 -9.743 9.131 1.00 90.94 276 ALA A O 1
ATOM 2049 N N . ILE A 1 277 ? -19.147 -10.018 7.663 1.00 90.25 277 ILE A N 1
ATOM 2050 C CA . ILE A 1 277 ? -18.335 -10.905 8.512 1.00 90.25 277 ILE A CA 1
ATOM 2051 C C . ILE A 1 277 ? -17.980 -10.197 9.824 1.00 90.25 277 ILE A C 1
ATOM 2053 O O . ILE A 1 277 ? -18.213 -10.744 10.903 1.00 90.25 277 ILE A O 1
ATOM 2057 N N . ALA A 1 278 ? -17.498 -8.952 9.746 1.00 89.44 278 ALA A N 1
ATOM 2058 C CA . ALA A 1 278 ? -17.094 -8.191 10.923 1.00 89.44 278 ALA A CA 1
ATOM 2059 C C . ALA A 1 278 ? -18.252 -7.942 11.906 1.00 89.44 278 ALA A C 1
ATOM 2061 O O . ALA A 1 278 ? -18.106 -8.112 13.117 1.00 89.44 278 ALA A O 1
ATOM 2062 N N . GLN A 1 279 ? -19.423 -7.566 11.387 1.00 90.50 279 GLN A N 1
ATOM 2063 C CA . GLN A 1 279 ? -20.616 -7.315 12.197 1.00 90.50 279 GLN A CA 1
ATOM 2064 C C . GLN A 1 279 ? -21.181 -8.603 12.808 1.00 90.50 279 GLN A C 1
ATOM 2066 O O . GLN A 1 279 ? -21.539 -8.612 13.986 1.00 90.50 279 GLN A O 1
ATOM 2071 N N . ARG A 1 280 ? -21.237 -9.699 12.039 1.00 91.31 280 ARG A N 1
ATOM 2072 C CA . ARG A 1 280 ? -21.697 -11.007 12.534 1.00 91.31 280 ARG A CA 1
ATOM 2073 C C . ARG A 1 280 ? -20.782 -11.548 13.632 1.00 91.31 280 ARG A C 1
ATOM 2075 O O . ARG A 1 280 ? -21.285 -12.029 14.646 1.00 91.31 280 ARG A O 1
ATOM 2082 N N . GLY A 1 281 ? -19.463 -11.431 13.459 1.00 86.62 281 GLY A N 1
ATOM 2083 C CA . GLY A 1 281 ? -18.480 -11.834 14.465 1.00 86.62 281 GLY A CA 1
ATOM 2084 C C . GLY A 1 281 ? -18.665 -11.089 15.787 1.00 86.62 281 GLY A C 1
ATOM 2085 O O . GLY A 1 281 ? -18.673 -11.708 16.852 1.00 86.62 281 GLY A O 1
ATOM 2086 N N . GLN A 1 282 ? -18.902 -9.774 15.726 1.00 89.94 282 GLN A N 1
ATOM 2087 C CA . GLN A 1 282 ? -19.139 -8.975 16.927 1.00 89.94 282 GLN A CA 1
ATOM 2088 C C . GLN A 1 282 ? -20.444 -9.359 17.636 1.00 89.94 282 GLN A C 1
ATOM 2090 O O . GLN A 1 282 ? -20.418 -9.625 18.836 1.00 89.94 282 GLN A O 1
ATOM 2095 N N . ARG A 1 283 ? -21.556 -9.481 16.899 1.00 90.88 283 ARG A N 1
ATOM 2096 C CA . ARG A 1 283 ? -22.855 -9.872 17.478 1.00 90.88 283 ARG A CA 1
ATOM 2097 C C . ARG A 1 283 ? -22.800 -11.237 18.166 1.00 90.88 283 ARG A C 1
ATOM 2099 O O . ARG A 1 283 ? -23.324 -11.396 19.261 1.00 90.88 283 ARG A O 1
ATOM 2106 N N . ARG A 1 284 ? -22.130 -12.223 17.553 1.00 89.81 284 ARG A N 1
ATOM 2107 C CA . ARG A 1 284 ? -21.947 -13.557 18.156 1.00 89.81 284 ARG A CA 1
ATOM 2108 C C . ARG A 1 284 ? -21.148 -13.501 19.456 1.00 89.81 284 ARG A C 1
ATOM 2110 O O . ARG A 1 284 ? -21.458 -14.227 20.396 1.00 89.81 284 ARG A O 1
ATOM 2117 N N . ARG A 1 285 ? -20.123 -12.648 19.514 1.00 89.00 285 ARG A N 1
ATOM 2118 C CA . ARG A 1 285 ? -19.317 -12.458 20.723 1.00 89.00 285 ARG A CA 1
ATOM 2119 C C . ARG A 1 285 ? -20.137 -11.832 21.851 1.00 89.00 285 ARG A C 1
ATOM 2121 O O . ARG A 1 285 ? -20.053 -12.315 22.972 1.00 89.00 285 ARG A O 1
ATOM 2128 N N . GLU A 1 286 ? -20.927 -10.806 21.550 1.00 89.38 286 GLU A N 1
ATOM 2129 C CA . GLU A 1 286 ? -21.810 -10.144 22.521 1.00 89.38 286 GLU A CA 1
ATOM 2130 C C . GLU A 1 286 ? -22.865 -11.111 23.073 1.00 89.38 286 GLU A C 1
ATOM 2132 O O . GLU A 1 286 ? -23.006 -11.220 24.288 1.00 89.38 286 GLU A O 1
ATOM 2137 N N . ALA A 1 287 ? -23.513 -11.895 22.204 1.00 89.69 287 ALA A N 1
ATOM 2138 C CA . ALA A 1 287 ? -24.473 -12.919 22.619 1.00 89.69 287 ALA A CA 1
ATOM 2139 C C . ALA A 1 287 ? -23.842 -13.980 23.540 1.00 89.69 287 ALA A C 1
ATOM 2141 O O . ALA A 1 287 ? -24.415 -14.326 24.570 1.00 89.69 287 ALA A O 1
ATOM 2142 N N . ARG A 1 288 ? -22.632 -14.460 23.213 1.00 88.19 288 ARG A N 1
ATOM 2143 C CA . ARG A 1 288 ? -21.908 -15.432 24.048 1.00 88.19 288 ARG A CA 1
ATOM 2144 C C . ARG A 1 288 ? -21.519 -14.846 25.406 1.00 88.19 288 ARG A C 1
ATOM 2146 O O . ARG A 1 288 ? -21.635 -15.534 26.412 1.00 88.19 288 ARG A O 1
ATOM 2153 N N . SER A 1 289 ? -21.059 -13.596 25.447 1.00 87.38 289 SER A N 1
ATOM 2154 C CA . SER A 1 289 ? -20.724 -12.925 26.707 1.00 87.38 289 SER A CA 1
ATOM 2155 C C . SER A 1 289 ? -21.954 -12.693 27.589 1.00 87.38 289 SER A C 1
ATOM 2157 O O . SER A 1 289 ? -21.855 -12.898 28.793 1.00 87.38 289 SER A O 1
ATOM 2159 N N . GLY A 1 290 ? -23.104 -12.333 27.006 1.00 87.50 290 GLY A N 1
ATOM 2160 C CA . GLY A 1 290 ? -24.365 -12.199 27.744 1.00 87.50 290 GLY A CA 1
ATOM 2161 C C . GLY A 1 290 ? -24.879 -13.531 28.295 1.00 87.50 290 GLY A C 1
ATOM 2162 O O . GLY A 1 290 ? -25.268 -13.602 29.454 1.00 87.50 290 GLY A O 1
ATOM 2163 N N . ALA A 1 291 ? -24.799 -14.608 27.506 1.00 88.00 291 ALA A N 1
ATOM 2164 C CA . ALA A 1 291 ? -25.186 -15.945 27.961 1.00 88.00 291 ALA A CA 1
ATOM 2165 C C . ALA A 1 291 ? -24.329 -16.440 29.140 1.00 88.00 291 ALA A C 1
ATOM 2167 O O . ALA A 1 291 ? -24.859 -17.033 30.071 1.00 88.00 291 ALA A O 1
ATOM 2168 N N . ILE A 1 292 ? -23.017 -16.168 29.123 1.00 86.06 292 ILE A N 1
ATOM 2169 C CA . ILE A 1 292 ? -22.117 -16.518 30.233 1.00 86.06 292 ILE A CA 1
ATOM 2170 C C . ILE A 1 292 ? -22.429 -15.680 31.477 1.00 86.06 292 ILE A C 1
ATOM 2172 O O . ILE A 1 292 ? -22.445 -16.228 32.570 1.00 86.06 292 ILE A O 1
ATOM 2176 N N . ALA A 1 293 ? -22.689 -14.377 31.326 1.00 83.56 293 ALA A N 1
ATOM 2177 C CA . ALA A 1 293 ? -23.040 -13.519 32.458 1.00 83.56 293 ALA A CA 1
ATOM 2178 C C . ALA A 1 293 ? -24.330 -13.991 33.148 1.00 83.56 293 ALA A C 1
ATOM 2180 O O . ALA A 1 293 ? -24.342 -14.115 34.365 1.00 83.56 293 ALA A O 1
ATOM 2181 N N . ASN A 1 294 ? -25.358 -14.336 32.365 1.00 82.44 294 ASN A N 1
ATOM 2182 C CA . ASN A 1 294 ? -26.630 -14.842 32.887 1.00 82.44 294 ASN A CA 1
ATOM 2183 C C . ASN A 1 294 ? -26.518 -16.232 33.533 1.00 82.44 294 ASN A C 1
ATOM 2185 O O . ASN A 1 294 ? -27.346 -16.575 34.361 1.00 82.44 294 ASN A O 1
ATOM 2189 N N . ALA A 1 295 ? -25.540 -17.052 33.135 1.00 80.06 295 ALA A N 1
ATOM 2190 C CA . ALA A 1 295 ? -25.317 -18.375 33.722 1.00 80.06 295 ALA A CA 1
ATOM 2191 C C . ALA A 1 295 ? -24.553 -18.337 35.062 1.00 80.06 295 ALA A C 1
ATOM 2193 O O . ALA A 1 295 ? -24.447 -19.364 35.725 1.00 80.06 295 ALA A O 1
ATOM 2194 N N . VAL A 1 296 ? -23.974 -17.187 35.427 1.00 78.94 296 VAL A N 1
ATOM 2195 C CA . VAL A 1 296 ? -23.179 -16.985 36.656 1.00 78.94 296 VAL A CA 1
ATOM 2196 C C . VAL A 1 296 ? -23.960 -16.184 37.715 1.00 78.94 296 VAL A C 1
ATOM 2198 O O . VAL A 1 296 ? -23.507 -16.064 38.851 1.00 78.94 296 VAL A O 1
ATOM 2201 N N . THR A 1 297 ? -25.133 -15.661 37.352 1.00 70.50 297 THR A N 1
ATOM 2202 C CA . THR A 1 297 ? -26.107 -14.980 38.225 1.00 70.50 297 THR A CA 1
ATOM 2203 C C . THR A 1 297 ? -27.263 -15.893 38.569 1.00 70.50 297 THR A C 1
ATOM 2205 O O . THR A 1 297 ? -27.695 -15.857 39.738 1.00 70.50 297 THR A O 1
#

Secondary structure (DSSP, 8-state):
-HHHHHHHHHHHHHHHHHGGG--SS-B-TTSPBPPSSHHHHHHHHHHIIIIITTHHHHHHHHHHHHHHHHHHHS-HHHHHHHHHHHHHHHHHHHHHT-TT-HHHHHHHHHHHHHHGGGS-HHHHHHHHHHHHHHHHHHHHHHHHHTSHHHHHHTTS--TTS-HHHHHHHHHHHHHHHHHHHHHHHHHHHHHH-HHHHHSHHHHHHHHHHTTHHHHHHHHHHHHHHHSSTTTT-GGGT--HHHHHHHHHHHHHHHHHHHHHHHHTT---HHHHHHHHHHHHHHHHHHHHHHHHHHHH-

Foldseek 3Di:
DLQLVLLVLLLLVLLQVLLVLADQADADPPSAHPAPDPLLLVLVLCNLLQRDQQSVVSVLVSLLVVLVVCVVPHDLLLLLLLLVLQLVVQVVCCVPFHVPRCSNVSSVSSNVSSVCPPPDPVVVVVVVCVVVVVVVVVLVVQLVCLAPVNCVVVVNDDPPPDPSSRVSSNSSSVSNVVSNVVVVVVVVVCVVPPPNCPDPVVVLSSLCSVQVVVLSVQSSVVDRQCRHPVHVNCSHVDRSNNSSVSSVVSSVVSSVVSVVCCVVPSDRPVVVVSSVSSVVSSVVVVVVVVVVVVVVD

Sequence (297 aa):
MPDIARGWALCFIAVANIMLYLHGREYGMRQKIVPDTTADQIVTFLTVALVDARVYPLFALLVGYGVARQLATRDRGVVRWRGIGLVLFGAVHGILLFAGDVLALYGILTLVLVGMRRVTDRTLLIVAAILLVPTALTQGVAFVAGTPAALVAAGFASATTCPTGVVFSVVHVATGPFGGLGYALLSLAVCQSRCFMKSRPARALSAVGQRSLTCYLLQSLIMVPLLPAWTLALGAELDATSALLAAVLTYAITMLVALALRRSGDAKPAEQLLRAIAQRGQRRREARSGAIANAVT

Mean predicted aligned error: 9.75 Å

Radius of gyration: 21.99 Å; Cα contacts (8 Å, |Δi|>4): 301; chains: 1; bounding box: 65×45×62 Å

pLDDT: mean 76.36, std 12.09, range [42.38, 94.69]